Protein AF-0000000079789942 (afdb_homodimer)

Foldseek 3Di:
DVAADDQVQLQVLLVVLCCVDVVPDDDDPVCQVVVQVVSQVSSVVSSVVSVGPQWDKDKGKDKDFPPPDDDDDDDDDPADPVRKDKYKDWDDDNTMIMIMMMIIGHHD/DVAADDQVQLQVLLVVLCCVDVVPDDDDPVCQVVVQVVSQVSSVVSSVVSVGPQWDKDKGKDKDFPPPDDDDDDDDDPADPVRKDKYKDWDDDNTMIMIMMMIIHHHD

Sequence (216 aa):
PKVKFETAQVRNCIKSVLESRLERFPYNPKFCANMSRVLSDEIKKGVKGMNFDRYKIVCSVIIGEQKGQGIHVTSRCAWDEKLDNFASYSFQNEKIFCTATVFGVYNEPKVKFETAQVRNCIKSVLESRLERFPYNPKFCANMSRVLSDEIKKGVKGMNFDRYKIVCSVIIGEQKGQGIHVTSRCAWDEKLDNFASYSFQNEKIFCTATVFGVYNE

InterPro domains:
  IPR005334 Dynein light chain Tctex-1-like [PF03645] (9-103)
  IPR005334 Dynein light chain Tctex-1-like [PTHR21255] (4-108)
  IPR038586 Tctex-1-like superfamily [G3DSA:3.30.1140.40] (8-106)

Radius of gyration: 16.82 Å; Cα contacts (8 Å, |Δi|>4): 430; chains: 2; bounding box: 36×42×36 Å

Organism: Elysia chlorotica (NCBI:txid188477)

Secondary structure (DSSP, 8-state):
--S---HHHHHHHHHHHHHHHHTT----HHHHHHHHHHHHHHHHHHHHTT--TTEEEEEEEEEEE-SS--EEEEEEEES-TTT-EEEEEEEE-SSEEEEEEEEEEE--/--S---HHHHHHHHHHHHHHHHTT----HHHHHHHHHHHHHHHHHHHHTT--TTEEEEEEEEEEE-SS--EEEEEEEES-TTT-EEEEEEEE-SSEEEEEEEEEEE--

Structure (mmCIF, N/CA/C/O backbone):
data_AF-0000000079789942-model_v1
#
loop_
_entity.id
_entity.type
_entity.pdbx_description
1 polymer 'Uncharacterized protein'
#
loop_
_atom_site.group_PDB
_atom_site.id
_atom_site.type_symbol
_atom_site.label_atom_id
_atom_site.label_alt_i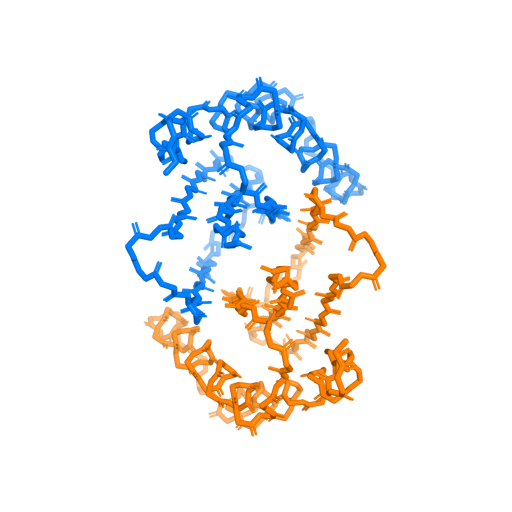d
_atom_site.label_comp_id
_atom_site.label_asym_id
_atom_site.label_entity_id
_atom_site.label_seq_id
_atom_site.pdbx_PDB_ins_code
_atom_site.Cartn_x
_atom_site.Cartn_y
_atom_site.Cartn_z
_atom_site.occupancy
_atom_site.B_iso_or_equiv
_atom_site.auth_seq_id
_atom_site.auth_comp_id
_atom_site.auth_asym_id
_atom_site.auth_atom_id
_atom_site.pdbx_PDB_model_num
ATOM 1 N N . PRO A 1 1 ? 11.352 -21.547 -5.102 1 73.5 1 PRO A N 1
ATOM 2 C CA . PRO A 1 1 ? 11.898 -20.672 -6.141 1 73.5 1 PRO A CA 1
ATOM 3 C C . PRO A 1 1 ? 13.422 -20.609 -6.113 1 73.5 1 PRO A C 1
ATOM 5 O O . PRO A 1 1 ? 14.023 -20.641 -5.039 1 73.5 1 PRO A O 1
ATOM 8 N N . LYS A 1 2 ? 14.148 -20.672 -7.203 1 82.56 2 LYS A N 1
ATOM 9 C CA . LYS A 1 2 ? 15.594 -20.5 -7.277 1 82.56 2 LYS A CA 1
ATOM 10 C C . LYS A 1 2 ? 15.992 -19.078 -6.855 1 82.56 2 LYS A C 1
ATOM 12 O O . LYS A 1 2 ? 16.922 -18.906 -6.07 1 82.56 2 LYS A O 1
ATOM 17 N N . VAL A 1 3 ? 15.359 -18.094 -7.379 1 91.56 3 VAL A N 1
ATOM 18 C CA . VAL A 1 3 ? 15.578 -16.703 -6.992 1 91.56 3 VAL A CA 1
ATOM 19 C C . VAL A 1 3 ? 14.383 -16.188 -6.203 1 91.56 3 VAL A C 1
ATOM 21 O O . VAL A 1 3 ? 13.336 -15.875 -6.781 1 91.56 3 VAL A O 1
ATOM 24 N N . LYS A 1 4 ? 14.562 -16.062 -4.961 1 92.19 4 LYS A N 1
ATOM 25 C CA . LYS A 1 4 ? 13.477 -15.641 -4.07 1 92.19 4 LYS A CA 1
ATOM 26 C C . LYS A 1 4 ? 13.484 -14.133 -3.865 1 92.19 4 LYS A C 1
ATOM 28 O O . LYS A 1 4 ? 14.516 -13.477 -4.051 1 92.19 4 LYS A O 1
ATOM 33 N N . PHE A 1 5 ? 12.352 -13.656 -3.508 1 94.38 5 PHE A N 1
ATOM 34 C CA . PHE A 1 5 ? 12.266 -12.25 -3.125 1 94.38 5 PHE A CA 1
ATOM 35 C C . PHE A 1 5 ? 13.234 -11.938 -1.988 1 94.38 5 PHE A C 1
ATOM 37 O O . PHE A 1 5 ? 13.172 -12.562 -0.926 1 94.38 5 PHE A O 1
ATOM 44 N N . GLU A 1 6 ? 14.125 -11.023 -2.223 1 95.06 6 GLU A N 1
ATOM 45 C CA . GLU A 1 6 ? 15.117 -10.641 -1.224 1 95.06 6 GLU A CA 1
ATOM 46 C C . GLU A 1 6 ? 14.836 -9.25 -0.666 1 95.06 6 GLU A C 1
ATOM 48 O O . GLU A 1 6 ? 15.125 -8.242 -1.316 1 95.06 6 GLU A O 1
ATOM 53 N N . THR A 1 7 ? 14.414 -9.219 0.517 1 95.12 7 THR A N 1
ATOM 54 C CA . THR A 1 7 ? 13.938 -7.988 1.15 1 95.12 7 THR A CA 1
ATOM 55 C C . THR A 1 7 ? 15.023 -6.918 1.137 1 95.12 7 THR A C 1
ATOM 57 O O . THR A 1 7 ? 14.758 -5.766 0.792 1 95.12 7 THR A O 1
ATOM 60 N N . ALA A 1 8 ? 16.234 -7.266 1.489 1 96.69 8 ALA A N 1
ATOM 61 C CA . ALA A 1 8 ? 17.328 -6.297 1.56 1 96.69 8 ALA A CA 1
ATOM 62 C C . ALA A 1 8 ? 17.609 -5.699 0.186 1 96.69 8 ALA A C 1
ATOM 64 O O . ALA A 1 8 ? 17.844 -4.492 0.062 1 96.69 8 ALA A O 1
ATOM 65 N N . GLN A 1 9 ? 17.656 -6.52 -0.813 1 97.5 9 GLN A N 1
ATOM 66 C CA . GLN A 1 9 ? 17.906 -6.059 -2.174 1 97.5 9 GLN A CA 1
ATOM 67 C C . GLN A 1 9 ? 16.812 -5.102 -2.646 1 97.5 9 GLN A C 1
ATOM 69 O O . GLN A 1 9 ? 17.109 -4.055 -3.225 1 97.5 9 GLN A O 1
ATOM 74 N N . VAL A 1 10 ? 15.594 -5.516 -2.414 1 97.75 10 VAL A N 1
ATOM 75 C CA . VAL A 1 10 ? 14.461 -4.691 -2.836 1 97.75 10 VAL A CA 1
ATOM 76 C C . VAL A 1 10 ? 14.453 -3.383 -2.051 1 97.75 10 VAL A C 1
ATOM 78 O O . VAL A 1 10 ? 14.234 -2.311 -2.621 1 97.75 10 VAL A O 1
ATOM 81 N N . ARG A 1 11 ? 14.75 -3.477 -0.792 1 98.19 11 ARG A N 1
ATOM 82 C CA . ARG A 1 11 ? 14.805 -2.271 0.031 1 98.19 11 ARG A CA 1
ATOM 83 C C . ARG A 1 11 ? 15.867 -1.308 -0.48 1 98.19 11 ARG A C 1
ATOM 85 O O . ARG A 1 11 ? 15.648 -0.096 -0.523 1 98.19 11 ARG A O 1
ATOM 92 N N . ASN A 1 12 ? 16.984 -1.829 -0.801 1 98.44 12 ASN A N 1
ATOM 93 C CA . ASN A 1 12 ? 18.062 -0.999 -1.34 1 98.44 12 ASN A CA 1
ATOM 94 C C . ASN A 1 12 ? 17.656 -0.334 -2.65 1 98.44 12 ASN A C 1
ATOM 96 O O . ASN A 1 12 ? 18.031 0.809 -2.918 1 98.44 12 ASN A O 1
ATOM 100 N N . CYS A 1 13 ? 16.953 -1.063 -3.441 1 98.44 13 CYS A N 1
ATOM 101 C CA . CYS A 1 13 ? 16.422 -0.492 -4.676 1 98.44 13 CYS A CA 1
ATOM 102 C C . CYS A 1 13 ? 15.492 0.68 -4.383 1 98.44 13 CYS A C 1
ATOM 104 O O . CYS A 1 13 ? 15.648 1.759 -4.957 1 98.44 13 CYS A O 1
ATOM 106 N N . ILE A 1 14 ? 14.555 0.5 -3.436 1 98.62 14 ILE A N 1
ATOM 107 C CA . ILE A 1 14 ? 13.617 1.55 -3.053 1 98.62 14 ILE A CA 1
ATOM 108 C C . ILE A 1 14 ? 14.383 2.77 -2.549 1 98.62 14 ILE A C 1
ATOM 110 O O . ILE A 1 14 ? 14.156 3.891 -3.01 1 98.62 14 ILE A O 1
ATOM 114 N N . LYS A 1 15 ? 15.32 2.496 -1.668 1 98.31 15 LYS A N 1
ATOM 115 C CA . LYS A 1 15 ? 16.125 3.555 -1.064 1 98.31 15 LYS A CA 1
ATOM 116 C C . LYS A 1 15 ? 16.844 4.371 -2.131 1 98.31 15 LYS A C 1
ATOM 118 O O . LYS A 1 15 ? 16.781 5.605 -2.123 1 98.31 15 LYS A O 1
ATOM 123 N N . SER A 1 16 ? 17.484 3.693 -3.012 1 98.19 16 SER A N 1
ATOM 124 C CA . SER A 1 16 ? 18.25 4.355 -4.062 1 98.19 16 SER A CA 1
ATOM 125 C C . SER A 1 16 ? 17.344 5.23 -4.934 1 98.19 16 SER A C 1
ATOM 127 O O . SER A 1 16 ? 17.688 6.375 -5.234 1 98.19 16 SER A O 1
ATOM 129 N N . VAL A 1 17 ? 16.219 4.711 -5.324 1 97.62 17 VAL A N 1
ATOM 130 C CA . VAL A 1 17 ? 15.297 5.449 -6.188 1 97.62 17 VAL A CA 1
ATOM 131 C C . VAL A 1 17 ? 14.773 6.68 -5.453 1 97.62 17 VAL A C 1
ATOM 133 O O . VAL A 1 17 ? 14.805 7.793 -5.988 1 97.62 17 VAL A O 1
ATOM 136 N N . LEU A 1 18 ? 14.297 6.531 -4.211 1 97.06 18 LEU A N 1
ATOM 137 C CA . LEU A 1 18 ? 13.734 7.645 -3.455 1 97.06 18 LEU A CA 1
ATOM 138 C C . LEU A 1 18 ? 14.781 8.727 -3.211 1 97.06 18 LEU A C 1
ATOM 140 O O . LEU A 1 18 ? 14.531 9.906 -3.438 1 97.06 18 LEU A O 1
ATOM 144 N N . GLU A 1 19 ? 15.906 8.312 -2.758 1 96.75 19 GLU A N 1
ATOM 145 C CA . GLU A 1 19 ? 16.938 9.289 -2.42 1 96.75 19 GLU A CA 1
ATOM 146 C C . GLU A 1 19 ? 17.438 10.016 -3.662 1 96.75 19 GLU A C 1
ATOM 148 O O . GLU A 1 19 ? 17.641 11.234 -3.633 1 96.75 19 GLU A O 1
ATOM 153 N N . SER A 1 20 ? 17.625 9.336 -4.746 1 95.5 20 SER A N 1
ATOM 154 C CA . SER A 1 20 ? 18.109 9.953 -5.973 1 95.5 20 SER A CA 1
ATOM 155 C C . SER A 1 20 ? 17.094 10.953 -6.531 1 95.5 20 SER A C 1
ATOM 157 O O . SER A 1 20 ? 17.469 12.055 -6.945 1 95.5 20 SER A O 1
ATOM 159 N N . ARG A 1 21 ? 15.781 10.633 -6.492 1 93.81 21 ARG A N 1
ATOM 160 C CA . ARG A 1 21 ? 14.75 11.461 -7.113 1 93.81 21 ARG A CA 1
ATOM 161 C C . ARG A 1 21 ? 14.305 12.578 -6.18 1 93.81 21 ARG A C 1
ATOM 163 O O . ARG A 1 21 ? 14.047 13.695 -6.621 1 93.81 21 ARG A O 1
ATOM 170 N N . LEU A 1 22 ? 14.25 12.281 -4.895 1 92.62 22 LEU A N 1
ATOM 171 C CA . LEU A 1 22 ? 13.609 13.219 -3.98 1 92.62 22 LEU A CA 1
ATOM 172 C C . LEU A 1 22 ? 14.625 14.188 -3.387 1 92.62 22 LEU A C 1
ATOM 174 O O . LEU A 1 22 ? 14.266 15.25 -2.885 1 92.62 22 LEU A O 1
ATOM 178 N N . GLU A 1 23 ? 15.836 13.805 -3.297 1 89.31 23 GLU A N 1
ATOM 179 C CA . GLU A 1 23 ? 16.844 14.727 -2.791 1 89.31 23 GLU A CA 1
ATOM 180 C C . GLU A 1 23 ? 16.891 16 -3.623 1 89.31 23 GLU A C 1
ATOM 182 O O . GLU A 1 23 ? 17.188 17.078 -3.1 1 89.31 23 GLU A O 1
ATOM 187 N N . ARG A 1 24 ? 16.625 16.016 -4.887 1 79.5 24 ARG A N 1
ATOM 188 C CA . ARG A 1 24 ? 16.688 17.156 -5.789 1 79.5 24 ARG A CA 1
ATOM 189 C C . ARG A 1 24 ? 15.289 17.656 -6.129 1 79.5 24 ARG A C 1
ATOM 191 O O . ARG A 1 24 ? 15.125 18.516 -7 1 79.5 24 ARG A O 1
ATOM 198 N N . PHE A 1 25 ? 14.359 17.062 -5.457 1 78.88 25 PHE A N 1
ATOM 199 C CA . PHE A 1 25 ? 12.977 17.328 -5.824 1 78.88 25 PHE A CA 1
ATOM 200 C C . PHE A 1 25 ? 12.531 18.688 -5.285 1 78.88 25 PHE A C 1
ATOM 202 O O . PHE A 1 25 ? 12.602 18.938 -4.082 1 78.88 25 PHE A O 1
ATOM 209 N N . PRO A 1 26 ? 12.305 19.641 -6.254 1 77.69 26 PRO A N 1
ATOM 210 C CA . PRO A 1 26 ? 11.734 20.906 -5.793 1 77.69 26 PRO A CA 1
ATOM 211 C C . PRO A 1 26 ? 10.312 20.75 -5.246 1 77.69 26 PRO A C 1
ATOM 213 O O . PRO A 1 26 ? 9.461 20.141 -5.895 1 77.69 26 PRO A O 1
ATOM 216 N N . TYR A 1 27 ? 10.242 21.016 -3.984 1 69.62 27 TYR A N 1
ATOM 217 C CA . TYR A 1 27 ? 8.93 20.812 -3.381 1 69.62 27 TYR A CA 1
ATOM 218 C C . TYR A 1 27 ? 7.859 21.609 -4.121 1 69.62 27 TYR A C 1
ATOM 220 O O . TYR A 1 27 ? 7.977 22.828 -4.281 1 69.62 27 TYR A O 1
ATOM 228 N N . ASN A 1 28 ? 6.855 20.938 -4.738 1 74.62 28 ASN A N 1
ATOM 229 C CA . ASN A 1 28 ? 5.629 21.484 -5.312 1 74.62 28 ASN A CA 1
ATOM 230 C C . ASN A 1 28 ? 4.461 20.516 -5.18 1 74.62 28 ASN A C 1
ATOM 232 O O . ASN A 1 28 ? 4.488 19.422 -5.754 1 74.62 28 ASN A O 1
ATOM 236 N N . PRO A 1 29 ? 3.514 20.938 -4.402 1 71 29 PRO A N 1
ATOM 237 C CA . PRO A 1 29 ? 2.367 20.047 -4.203 1 71 29 PRO A CA 1
ATOM 238 C C . PRO A 1 29 ? 1.802 19.516 -5.516 1 71 29 PRO A C 1
ATOM 240 O O . PRO A 1 29 ? 1.353 18.375 -5.578 1 71 29 PRO A O 1
ATOM 243 N N . LYS A 1 30 ? 1.873 20.359 -6.469 1 75.44 30 LYS A N 1
ATOM 244 C CA . LYS A 1 30 ? 1.326 19.969 -7.766 1 75.44 30 LYS A CA 1
ATOM 245 C C . LYS A 1 30 ? 2.141 18.844 -8.391 1 75.44 30 LYS A C 1
ATOM 247 O O . LYS A 1 30 ? 1.63 18.094 -9.211 1 75.44 30 LYS A O 1
ATOM 252 N N . PHE A 1 31 ? 3.301 18.688 -7.793 1 80.44 31 PHE A N 1
ATOM 253 C CA . PHE A 1 31 ? 4.195 17.75 -8.453 1 80.44 31 PHE A CA 1
ATOM 254 C C . PHE A 1 31 ? 4.273 16.438 -7.676 1 80.44 31 PHE A C 1
ATOM 256 O O . PHE A 1 31 ? 4.781 15.438 -8.188 1 80.44 31 PHE A O 1
ATOM 263 N N . CYS A 1 32 ? 3.637 16.5 -6.547 1 85.69 32 CYS A N 1
ATOM 264 C CA . CYS A 1 32 ? 3.75 15.305 -5.707 1 85.69 32 CYS A CA 1
ATOM 265 C C . CYS A 1 32 ? 3.037 14.117 -6.34 1 85.69 32 CYS A C 1
ATOM 267 O O . CYS A 1 32 ? 3.521 12.984 -6.27 1 85.69 32 CYS A O 1
ATOM 269 N N . ALA A 1 33 ? 1.957 14.398 -6.984 1 85.81 33 ALA A N 1
ATOM 270 C CA . ALA A 1 33 ? 1.227 13.32 -7.656 1 85.81 33 ALA A CA 1
ATOM 271 C C . ALA A 1 33 ? 2.064 12.703 -8.773 1 85.81 33 ALA A C 1
ATOM 273 O O . ALA A 1 33 ? 2.217 11.477 -8.836 1 85.81 33 ALA A O 1
ATOM 274 N N . ASN A 1 34 ? 2.576 13.523 -9.602 1 90.5 34 ASN A N 1
ATOM 275 C CA . ASN A 1 34 ? 3.42 13.055 -10.695 1 90.5 34 ASN A CA 1
ATOM 276 C C . ASN A 1 34 ? 4.656 12.328 -10.18 1 90.5 34 ASN A C 1
ATOM 278 O O . ASN A 1 34 ? 5.043 11.289 -10.719 1 90.5 34 ASN A O 1
ATOM 282 N N . MET A 1 35 ? 5.215 12.852 -9.133 1 92.06 35 MET A N 1
ATOM 283 C CA . MET A 1 35 ? 6.43 12.266 -8.578 1 92.06 35 MET A CA 1
ATOM 284 C C . MET A 1 35 ? 6.145 10.875 -8.008 1 92.06 35 MET A C 1
ATOM 286 O O . MET A 1 35 ? 6.941 9.953 -8.188 1 92.06 35 MET A O 1
ATOM 290 N N . SER A 1 36 ? 5.039 10.727 -7.332 1 93.19 36 SER A N 1
ATOM 291 C CA . SER A 1 36 ? 4.711 9.414 -6.793 1 93.19 36 SER A CA 1
ATOM 292 C C . SER A 1 36 ? 4.574 8.375 -7.906 1 93.19 36 SER A C 1
ATOM 294 O O . SER A 1 36 ? 4.961 7.219 -7.734 1 93.19 36 SER A O 1
ATOM 296 N N . ARG A 1 37 ? 4.113 8.828 -9.016 1 93.56 37 ARG A N 1
ATOM 297 C CA . ARG A 1 37 ? 3.984 7.945 -10.164 1 93.56 37 ARG A CA 1
ATOM 298 C C . ARG A 1 37 ? 5.355 7.555 -10.711 1 93.56 37 ARG A C 1
ATOM 300 O O . ARG A 1 37 ? 5.605 6.383 -11 1 93.56 37 ARG A O 1
ATOM 307 N N . VAL A 1 38 ? 6.141 8.5 -10.883 1 94.88 38 VAL A N 1
ATOM 308 C CA . VAL A 1 38 ? 7.484 8.273 -11.398 1 94.88 38 VAL A CA 1
ATOM 309 C C . VAL A 1 38 ? 8.234 7.312 -10.477 1 94.88 38 VAL A C 1
ATOM 311 O O . VAL A 1 38 ? 8.852 6.352 -10.945 1 94.88 38 VAL A O 1
ATOM 314 N N . LEU A 1 39 ? 8.141 7.547 -9.195 1 96.5 39 LEU A N 1
ATOM 315 C CA . LEU A 1 39 ? 8.828 6.711 -8.219 1 96.5 39 LEU A CA 1
ATOM 316 C C . LEU A 1 39 ? 8.32 5.273 -8.281 1 96.5 39 LEU A C 1
ATOM 318 O O . LEU A 1 39 ? 9.125 4.332 -8.305 1 96.5 39 LEU A O 1
ATOM 322 N N . SER A 1 40 ? 7.039 5.117 -8.344 1 95.69 40 SER A N 1
ATOM 323 C CA . SER A 1 40 ? 6.465 3.779 -8.367 1 95.69 40 SER A CA 1
ATOM 324 C C . SER A 1 40 ? 6.871 3.023 -9.625 1 95.69 40 SER A C 1
ATOM 326 O O . SER A 1 40 ? 7.18 1.831 -9.57 1 95.69 40 SER A O 1
ATOM 328 N N . ASP A 1 41 ? 6.898 3.719 -10.734 1 95.5 41 ASP A N 1
ATOM 329 C CA . ASP A 1 41 ? 7.305 3.113 -11.992 1 95.5 41 ASP A CA 1
ATOM 330 C C . ASP A 1 41 ? 8.766 2.678 -11.953 1 95.5 41 ASP A C 1
ATOM 332 O O . ASP A 1 41 ? 9.109 1.569 -12.367 1 95.5 41 ASP A O 1
ATOM 336 N N . GLU A 1 42 ? 9.602 3.52 -11.477 1 96.94 42 GLU A N 1
ATOM 337 C CA . GLU A 1 42 ? 11.031 3.236 -11.43 1 96.94 42 GLU A CA 1
ATOM 338 C C . GLU A 1 42 ? 11.336 2.088 -10.477 1 96.94 42 GLU A C 1
ATOM 340 O O . GLU A 1 42 ? 12.164 1.229 -10.773 1 96.94 42 GLU A O 1
ATOM 345 N N . ILE A 1 43 ? 10.68 2.107 -9.312 1 97.56 43 ILE A N 1
ATOM 346 C CA . ILE A 1 43 ? 10.875 1.033 -8.344 1 97.56 43 ILE A CA 1
ATOM 347 C C . ILE A 1 43 ? 10.406 -0.291 -8.938 1 97.56 43 ILE A C 1
ATOM 349 O O . ILE A 1 43 ? 11.109 -1.301 -8.852 1 97.56 43 ILE A O 1
ATOM 353 N N . LYS A 1 44 ? 9.242 -0.26 -9.547 1 95.25 44 LYS A N 1
ATOM 354 C CA . LYS A 1 44 ? 8.711 -1.455 -10.195 1 95.25 44 LYS A CA 1
ATOM 355 C C . LYS A 1 44 ? 9.688 -1.994 -11.234 1 95.25 44 LYS A C 1
ATOM 357 O O . LYS A 1 44 ? 9.961 -3.195 -11.273 1 95.25 44 LYS A O 1
ATOM 362 N N . LYS A 1 45 ? 10.156 -1.108 -12.047 1 95.44 45 LYS A N 1
ATOM 363 C CA . LYS A 1 45 ? 11.117 -1.503 -13.07 1 95.44 45 LYS A CA 1
ATOM 364 C C . LYS A 1 45 ? 12.375 -2.109 -12.445 1 95.44 45 LYS A C 1
ATOM 366 O O . LYS A 1 45 ? 12.867 -3.141 -12.906 1 95.44 45 LYS A O 1
ATOM 371 N N . GLY A 1 46 ? 12.93 -1.428 -11.438 1 96.62 46 GLY A N 1
ATOM 372 C CA . GLY A 1 46 ? 14.109 -1.934 -10.75 1 96.62 46 GLY A CA 1
ATOM 373 C C . GLY A 1 46 ? 13.906 -3.32 -10.164 1 96.62 46 GLY A C 1
ATOM 374 O O . GLY A 1 46 ? 14.781 -4.184 -10.289 1 96.62 46 GLY A O 1
ATOM 375 N N . VAL A 1 47 ? 12.773 -3.561 -9.562 1 96.06 47 VAL A N 1
ATOM 376 C CA . VAL A 1 47 ? 12.484 -4.832 -8.906 1 96.06 47 VAL A CA 1
ATOM 377 C C . VAL A 1 47 ? 12.219 -5.906 -9.961 1 96.06 47 VAL A C 1
ATOM 379 O O . VAL A 1 47 ? 12.633 -7.055 -9.797 1 96.06 47 VAL A O 1
ATOM 382 N N . LYS A 1 48 ? 11.508 -5.531 -10.984 1 93 48 LYS A N 1
ATOM 383 C CA . LYS A 1 48 ? 11.273 -6.465 -12.086 1 93 48 LYS A CA 1
ATOM 384 C C . LYS A 1 48 ? 12.594 -6.957 -12.68 1 93 48 LYS A C 1
ATOM 386 O O . LYS A 1 48 ? 12.703 -8.117 -13.078 1 93 48 LYS A O 1
ATOM 391 N N . GLY A 1 49 ? 13.531 -6.141 -12.742 1 94.94 49 GLY A N 1
ATOM 392 C CA . GLY A 1 49 ? 14.836 -6.473 -13.289 1 94.94 49 GLY A CA 1
ATOM 393 C C . GLY A 1 49 ? 15.602 -7.469 -12.445 1 94.94 49 GLY A C 1
ATOM 394 O O . GLY A 1 49 ? 16.594 -8.047 -12.898 1 94.94 49 GLY A O 1
ATOM 395 N N . MET A 1 50 ? 15.148 -7.688 -11.234 1 94.81 50 MET A N 1
ATOM 396 C CA . MET A 1 50 ? 15.82 -8.633 -10.344 1 94.81 50 MET A CA 1
ATOM 397 C C . MET A 1 50 ? 15.445 -10.07 -10.688 1 94.81 50 MET A C 1
ATOM 399 O O . MET A 1 50 ? 16.094 -11.008 -10.219 1 94.81 50 MET A O 1
ATOM 403 N N . ASN A 1 51 ? 14.367 -10.297 -11.445 1 93.31 51 ASN A N 1
ATOM 404 C CA . ASN A 1 51 ? 13.961 -11.562 -12.039 1 93.31 51 ASN A CA 1
ATOM 405 C C . ASN A 1 51 ? 13.672 -12.609 -10.969 1 93.31 51 ASN A C 1
ATOM 407 O O . ASN A 1 51 ? 14.164 -13.734 -11.039 1 93.31 51 ASN A O 1
ATOM 411 N N . PHE A 1 52 ? 12.875 -12.273 -9.961 1 93.31 52 PHE A N 1
ATOM 412 C CA . PHE A 1 52 ? 12.438 -13.234 -8.953 1 93.31 52 PHE A CA 1
ATOM 413 C C . PHE A 1 52 ? 11.562 -14.312 -9.586 1 93.31 52 PHE A C 1
ATOM 415 O O . PHE A 1 52 ? 10.734 -14.016 -10.445 1 93.31 52 PHE A O 1
ATOM 422 N N . ASP A 1 53 ? 11.719 -15.531 -9.148 1 93.12 53 ASP A N 1
ATOM 423 C CA . ASP A 1 53 ? 11.023 -16.672 -9.75 1 93.12 53 ASP A CA 1
ATOM 424 C C . ASP A 1 53 ? 9.562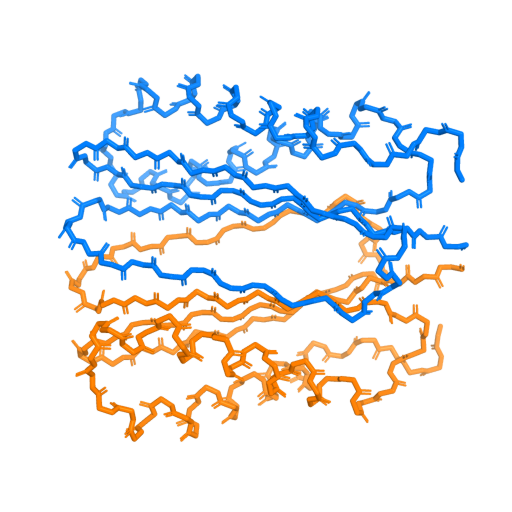 -16.703 -9.32 1 93.12 53 ASP A C 1
ATOM 426 O O . ASP A 1 53 ? 9.266 -16.969 -8.148 1 93.12 53 ASP A O 1
ATOM 430 N N . ARG A 1 54 ? 8.625 -16.453 -10.258 1 90.25 54 ARG A N 1
ATOM 431 C CA . ARG A 1 54 ? 7.195 -16.656 -10.078 1 90.25 54 ARG A CA 1
ATOM 432 C C . ARG A 1 54 ? 6.637 -15.711 -9.023 1 90.25 54 ARG A C 1
ATOM 434 O O . ARG A 1 54 ? 5.898 -16.141 -8.133 1 90.25 54 ARG A O 1
ATOM 441 N N . TYR A 1 55 ? 7.191 -14.586 -8.945 1 91.94 55 TYR A N 1
ATOM 442 C CA . TYR A 1 55 ? 6.641 -13.562 -8.055 1 91.94 55 TYR A CA 1
ATOM 443 C C . TYR A 1 55 ? 5.871 -12.516 -8.844 1 91.94 55 TYR A C 1
ATOM 445 O O . TYR A 1 55 ? 6.309 -12.094 -9.922 1 91.94 55 TYR A O 1
ATOM 453 N N . LYS A 1 56 ? 4.797 -12.172 -8.32 1 91.38 56 LYS A N 1
ATOM 454 C CA . LYS A 1 56 ? 4.105 -10.961 -8.75 1 91.38 56 LYS A CA 1
ATOM 455 C C . LYS A 1 56 ? 4.426 -9.789 -7.816 1 91.38 56 LYS A C 1
ATOM 457 O O . LYS A 1 56 ? 4.477 -9.961 -6.598 1 91.38 56 LYS A O 1
ATOM 462 N N . ILE A 1 57 ? 4.621 -8.664 -8.383 1 93.44 57 ILE A N 1
ATOM 463 C CA . ILE A 1 57 ? 5.121 -7.535 -7.602 1 93.44 57 ILE A CA 1
ATOM 464 C C . ILE A 1 57 ? 4.047 -6.449 -7.52 1 93.44 57 ILE A C 1
ATOM 466 O O . ILE A 1 57 ? 3.426 -6.105 -8.523 1 93.44 57 ILE A O 1
ATOM 470 N N . VAL A 1 58 ? 3.812 -5.977 -6.316 1 93.38 58 VAL A N 1
ATOM 471 C CA . VAL A 1 58 ? 2.984 -4.801 -6.074 1 93.38 58 VAL A CA 1
ATOM 472 C C . VAL A 1 58 ? 3.828 -3.699 -5.438 1 93.38 58 VAL A C 1
ATOM 474 O O . VAL A 1 58 ? 4.48 -3.918 -4.414 1 93.38 58 VAL A O 1
ATOM 477 N N . CYS A 1 59 ? 3.83 -2.521 -6.051 1 95.38 59 CYS A N 1
ATOM 478 C CA . CYS A 1 59 ? 4.551 -1.371 -5.516 1 95.38 59 CYS A CA 1
ATOM 479 C C . CYS A 1 59 ? 3.59 -0.257 -5.121 1 95.38 59 CYS A C 1
ATOM 481 O O . CYS A 1 59 ? 2.744 0.151 -5.922 1 95.38 59 CYS A O 1
ATOM 483 N N . SER A 1 60 ? 3.719 0.226 -3.932 1 94.81 60 SER A N 1
ATOM 484 C CA . SER A 1 60 ? 2.914 1.335 -3.428 1 94.81 60 SER A CA 1
ATOM 485 C C . SER A 1 60 ? 3.795 2.477 -2.932 1 94.81 60 SER A C 1
ATOM 487 O O . SER A 1 60 ? 4.703 2.262 -2.125 1 94.81 60 SER A O 1
ATOM 489 N N . VAL A 1 61 ? 3.492 3.664 -3.428 1 95.75 61 VAL A N 1
ATOM 490 C CA . VAL A 1 61 ? 4.242 4.844 -3.008 1 95.75 61 VAL A CA 1
ATOM 491 C C . VAL A 1 61 ? 3.283 5.891 -2.443 1 95.75 61 VAL A C 1
ATOM 493 O O . VAL A 1 61 ? 2.264 6.203 -3.061 1 95.75 61 VAL A O 1
ATOM 496 N N . ILE A 1 62 ? 3.643 6.43 -1.27 1 92.94 62 ILE A N 1
ATOM 497 C CA . ILE A 1 62 ? 2.914 7.523 -0.632 1 92.94 62 ILE A CA 1
ATOM 498 C C . ILE A 1 62 ? 3.826 8.734 -0.492 1 92.94 62 ILE A C 1
ATOM 500 O O . ILE A 1 62 ? 4.945 8.625 0.016 1 92.94 62 ILE A O 1
ATOM 504 N N . ILE A 1 63 ? 3.352 9.852 -0.973 1 90.56 63 ILE A N 1
ATOM 505 C CA . ILE A 1 63 ? 4.152 11.062 -0.863 1 90.56 63 ILE A CA 1
ATOM 506 C C . ILE A 1 63 ? 3.275 12.219 -0.385 1 90.56 63 ILE A C 1
ATOM 508 O O . ILE A 1 63 ? 2.111 12.328 -0.774 1 90.56 63 ILE A O 1
ATOM 512 N N . GLY A 1 64 ? 3.832 13.055 0.467 1 86.81 64 GLY A N 1
ATOM 513 C CA . GLY A 1 64 ? 3.1 14.211 0.955 1 86.81 64 GLY A CA 1
ATOM 514 C C . GLY A 1 64 ? 3.996 15.273 1.553 1 86.81 64 GLY A C 1
ATOM 515 O O . GLY A 1 64 ? 5.207 15.078 1.671 1 86.81 64 GLY A O 1
ATOM 516 N N . GLU A 1 65 ? 3.344 16.375 1.83 1 82.38 65 GLU A N 1
ATOM 517 C CA . GLU A 1 65 ? 4.051 17.469 2.475 1 82.38 65 GLU A CA 1
ATOM 518 C C . GLU A 1 65 ? 4.379 17.141 3.93 1 82.38 65 GLU A C 1
ATOM 520 O O . GLU A 1 65 ? 3.537 16.609 4.652 1 82.38 65 GLU A O 1
ATOM 525 N N . GLN A 1 66 ? 5.742 17.422 4.309 1 76.12 66 GLN A N 1
ATOM 526 C CA . GLN A 1 66 ? 6.18 17.172 5.68 1 76.12 66 GLN A CA 1
ATOM 527 C C . GLN A 1 66 ? 5.754 18.312 6.605 1 76.12 66 GLN A C 1
ATOM 529 O O . GLN A 1 66 ? 6.391 19.375 6.629 1 76.12 66 GLN A O 1
ATOM 534 N N . LYS A 1 67 ? 4.656 18.266 7.289 1 70.31 67 LYS A N 1
ATOM 535 C CA . LYS A 1 67 ? 4.285 19.312 8.25 1 70.31 67 LYS A CA 1
ATOM 536 C C . LYS A 1 67 ? 4.23 18.734 9.672 1 70.31 67 LYS A C 1
ATOM 538 O O . LYS A 1 67 ? 3.381 19.141 10.469 1 70.31 67 LYS A O 1
ATOM 543 N N . GLY A 1 68 ? 5.133 17.906 10.078 1 59.75 68 GLY A N 1
ATOM 544 C CA . GLY A 1 68 ? 5.195 17.422 11.445 1 59.75 68 GLY A CA 1
ATOM 545 C C . GLY A 1 68 ? 4.105 16.406 11.766 1 59.75 68 GLY A C 1
ATOM 546 O O . GLY A 1 68 ? 3.744 16.234 12.93 1 59.75 68 GLY A O 1
ATOM 547 N N . GLN A 1 69 ? 3.559 15.922 10.727 1 62.69 69 GLN A N 1
ATOM 548 C CA . GLN A 1 69 ? 2.387 15.094 10.992 1 62.69 69 GLN A CA 1
ATOM 549 C C . GLN A 1 69 ? 2.756 13.609 11.031 1 62.69 69 GLN A C 1
ATOM 551 O O . GLN A 1 69 ? 3.643 13.172 10.297 1 62.69 69 GLN A O 1
ATOM 556 N N . GLY A 1 70 ? 2.252 13.008 12.078 1 72.81 70 GLY A N 1
ATOM 557 C CA . GLY A 1 70 ? 2.404 11.578 12.312 1 72.81 70 GLY A CA 1
ATOM 558 C C . GLY A 1 70 ? 1.61 10.727 11.336 1 72.81 70 GLY A C 1
ATOM 559 O O . GLY A 1 70 ? 0.378 10.742 11.352 1 72.81 70 GLY A O 1
ATOM 560 N N . ILE A 1 71 ? 2.066 10.266 10.219 1 81.88 71 ILE A N 1
ATOM 561 C CA . ILE A 1 71 ? 1.452 9.312 9.305 1 81.88 71 ILE A CA 1
ATOM 562 C C . ILE A 1 71 ? 1.856 7.891 9.703 1 81.88 71 ILE A C 1
ATOM 564 O O . ILE A 1 71 ? 3.008 7.645 10.07 1 81.88 71 ILE A O 1
ATOM 568 N N . HIS A 1 72 ? 0.861 7.074 9.672 1 87.56 72 HIS A N 1
ATOM 569 C CA . HIS A 1 72 ? 1.106 5.664 9.953 1 87.56 72 HIS A CA 1
ATOM 570 C C . HIS A 1 72 ? 0.628 4.785 8.797 1 87.56 72 HIS A C 1
ATOM 572 O O . HIS A 1 72 ? -0.49 4.957 8.305 1 87.56 72 HIS A O 1
ATOM 578 N N . VAL A 1 73 ? 1.503 4.016 8.352 1 87.31 73 VAL A N 1
ATOM 579 C CA . VAL A 1 73 ? 1.178 3.072 7.285 1 87.31 73 VAL A CA 1
ATOM 580 C C . VAL A 1 73 ? 1.209 1.646 7.828 1 87.31 73 VAL A C 1
ATOM 582 O O . VAL A 1 73 ? 2.156 1.26 8.516 1 87.31 73 VAL A O 1
ATOM 585 N N . THR A 1 74 ? 0.165 0.9 7.59 1 90.25 74 THR A N 1
ATOM 586 C CA . THR A 1 74 ? 0.088 -0.501 7.992 1 90.25 74 THR A CA 1
ATOM 587 C C . THR A 1 74 ? -0.354 -1.373 6.82 1 90.25 74 THR A C 1
ATOM 589 O O . THR A 1 74 ? -1.226 -0.98 6.039 1 90.25 74 THR A O 1
ATOM 592 N N . SER A 1 75 ? 0.286 -2.504 6.73 1 89.12 75 SER A N 1
ATOM 593 C CA . SER A 1 75 ? -0.119 -3.449 5.699 1 89.12 75 SER A CA 1
ATOM 594 C C . SER A 1 75 ? -0.328 -4.844 6.277 1 89.12 75 SER A C 1
ATOM 596 O O . SER A 1 75 ? 0.31 -5.215 7.266 1 89.12 75 SER A O 1
ATOM 598 N N . ARG A 1 76 ? -1.3 -5.508 5.754 1 82.88 76 ARG A N 1
ATOM 599 C CA . ARG A 1 76 ? -1.556 -6.902 6.094 1 82.88 76 ARG A CA 1
ATOM 600 C C . ARG A 1 76 ? -1.662 -7.762 4.84 1 82.88 76 ARG A C 1
ATOM 602 O O . ARG A 1 76 ? -2.16 -7.309 3.809 1 82.88 76 ARG A O 1
ATOM 609 N N . CYS A 1 77 ? -1.089 -8.938 4.883 1 75.88 77 CYS A N 1
ATOM 610 C CA . CYS A 1 77 ? -1.139 -9.844 3.738 1 75.88 77 CYS A CA 1
ATOM 611 C C . CYS A 1 77 ? -1.768 -11.18 4.129 1 75.88 77 CYS A C 1
ATOM 613 O O . CYS A 1 77 ? -1.606 -11.633 5.258 1 75.88 77 CYS A O 1
ATOM 615 N N . ALA A 1 78 ? -2.756 -11.531 3.375 1 63.47 78 ALA A N 1
ATOM 616 C CA . ALA A 1 78 ? -3.285 -12.883 3.553 1 63.47 78 ALA A CA 1
ATOM 617 C C . ALA A 1 78 ? -2.516 -13.891 2.703 1 63.47 78 ALA A C 1
ATOM 619 O O . ALA A 1 78 ? -2.963 -14.266 1.617 1 63.47 78 ALA A O 1
ATOM 620 N N . TRP A 1 79 ? -1.145 -13.977 2.924 1 63.47 79 TRP A N 1
ATOM 621 C CA . TRP A 1 79 ? -0.322 -14.836 2.08 1 63.47 79 TRP A CA 1
ATOM 622 C C . TRP A 1 79 ? 0.379 -15.906 2.912 1 63.47 79 TRP A C 1
ATOM 624 O O . TRP A 1 79 ? 0.222 -15.945 4.137 1 63.47 79 TRP A O 1
ATOM 634 N N . ASP A 1 80 ? 0.945 -16.75 2.145 1 70.94 80 ASP A N 1
ATOM 635 C CA . ASP A 1 80 ? 1.881 -17.703 2.729 1 70.94 80 ASP A CA 1
ATOM 636 C C . ASP A 1 80 ? 3.119 -17 3.273 1 70.94 80 ASP A C 1
ATOM 638 O O . ASP A 1 80 ? 3.943 -16.5 2.506 1 70.94 80 ASP A O 1
ATOM 642 N N . GLU A 1 81 ? 3.1 -16.859 4.543 1 66.69 81 GLU A N 1
ATOM 643 C CA . GLU A 1 81 ? 4.156 -16.141 5.25 1 66.69 81 GLU A CA 1
ATOM 644 C C . GLU A 1 81 ? 5.535 -16.688 4.871 1 66.69 81 GLU A C 1
ATOM 646 O O . GLU A 1 81 ? 6.547 -16.016 5.082 1 66.69 81 GLU A O 1
ATOM 651 N N . LYS A 1 82 ? 5.543 -17.828 4.223 1 76 82 LYS A N 1
ATOM 652 C CA . LYS A 1 82 ? 6.836 -18.438 3.916 1 76 82 LYS A CA 1
ATOM 653 C C . LYS A 1 82 ? 7.41 -17.875 2.619 1 76 82 LYS A C 1
ATOM 655 O O . LYS A 1 82 ? 8.625 -17.719 2.484 1 76 82 LYS A O 1
ATOM 660 N N . LEU A 1 83 ? 6.598 -17.547 1.635 1 83.94 83 LEU A N 1
ATOM 661 C CA . LEU A 1 83 ? 7.094 -17.188 0.31 1 83.94 83 LEU A CA 1
ATOM 662 C C . LEU A 1 83 ? 6.816 -15.727 0.005 1 83.94 83 LEU A C 1
ATOM 664 O O . LEU A 1 83 ? 7.605 -15.07 -0.678 1 83.94 83 LE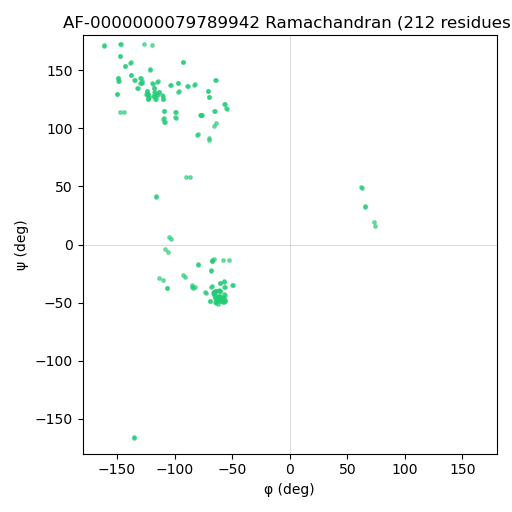U A O 1
ATOM 668 N N . ASP A 1 84 ? 5.801 -15.227 0.566 1 88.44 84 ASP A N 1
ATOM 669 C CA . ASP A 1 84 ? 5.473 -13.82 0.329 1 88.44 84 ASP A CA 1
ATOM 670 C C . ASP A 1 84 ? 6.281 -12.906 1.245 1 88.44 84 ASP A C 1
ATOM 672 O O . ASP A 1 84 ? 6.531 -13.242 2.406 1 88.44 84 ASP A O 1
ATOM 676 N N . ASN A 1 85 ? 6.758 -11.875 0.735 1 91.44 85 ASN A N 1
ATOM 677 C CA . ASN A 1 85 ? 7.523 -10.922 1.527 1 91.44 85 ASN A CA 1
ATOM 678 C C . ASN A 1 85 ? 7.316 -9.492 1.033 1 91.44 85 ASN A C 1
ATOM 680 O O . ASN A 1 85 ? 6.59 -9.258 0.065 1 91.44 85 ASN A O 1
ATOM 684 N N . PHE A 1 86 ? 7.863 -8.594 1.829 1 93.75 86 PHE A N 1
ATOM 685 C CA . PHE A 1 86 ? 7.77 -7.199 1.414 1 93.75 86 PHE A CA 1
ATOM 686 C C . PHE A 1 86 ? 9 -6.418 1.87 1 93.75 86 PHE A C 1
ATOM 688 O O . PHE A 1 86 ? 9.758 -6.883 2.723 1 93.75 86 PHE A O 1
ATOM 695 N N . ALA A 1 87 ? 9.211 -5.297 1.28 1 95.81 87 ALA A N 1
ATOM 696 C CA . ALA A 1 87 ? 10.242 -4.328 1.655 1 95.81 87 ALA A CA 1
ATOM 697 C C . ALA A 1 87 ? 9.703 -2.902 1.601 1 95.81 87 ALA A C 1
ATOM 699 O O . ALA A 1 87 ? 8.859 -2.584 0.758 1 95.81 87 ALA A O 1
ATOM 700 N N . SER A 1 88 ? 10.195 -2.096 2.498 1 96.56 88 SER A N 1
ATOM 701 C CA . SER A 1 88 ? 9.758 -0.706 2.545 1 96.56 88 SER A CA 1
ATOM 702 C C . SER A 1 88 ? 10.906 0.227 2.906 1 96.56 88 SER A C 1
ATOM 704 O O . SER A 1 88 ? 11.898 -0.201 3.506 1 96.56 88 SER A O 1
ATOM 706 N N . TYR A 1 89 ? 10.773 1.392 2.469 1 97.19 89 TYR A N 1
ATOM 707 C CA . TYR A 1 89 ? 11.703 2.457 2.836 1 97.19 89 TYR A CA 1
ATOM 708 C C . TYR A 1 89 ? 11 3.807 2.869 1 97.19 89 TYR A C 1
ATOM 710 O O . TYR A 1 89 ? 10.102 4.07 2.059 1 97.19 89 TYR A O 1
ATOM 718 N N . SER A 1 90 ? 11.375 4.602 3.861 1 94.38 90 SER A N 1
ATOM 719 C CA . SER A 1 90 ? 10.812 5.938 4.004 1 94.38 90 SER A CA 1
ATOM 720 C C . SER A 1 90 ? 11.891 7.008 3.871 1 94.38 90 SER A C 1
ATOM 722 O O . SER A 1 90 ? 12.984 6.859 4.41 1 94.38 90 SER A O 1
ATOM 724 N N . PHE A 1 91 ? 11.492 7.965 3.107 1 94 91 PHE A N 1
ATOM 725 C CA . PHE A 1 91 ? 12.312 9.156 2.943 1 94 91 PHE A CA 1
ATOM 726 C C . PHE A 1 91 ? 11.602 10.383 3.514 1 94 91 PHE A C 1
ATOM 728 O O . PHE A 1 91 ? 10.375 10.492 3.42 1 94 91 PHE A O 1
ATOM 735 N N . GLN A 1 92 ? 12.406 11.219 4.172 1 90.31 92 GLN A N 1
ATOM 736 C CA . GLN A 1 92 ? 11.805 12.469 4.621 1 90.31 92 GLN A CA 1
ATOM 737 C C . GLN A 1 92 ? 12.828 13.602 4.645 1 90.31 92 GLN A C 1
ATOM 739 O O . GLN A 1 92 ? 14.016 13.359 4.895 1 90.31 92 GLN A O 1
ATOM 744 N N . ASN A 1 93 ? 12.383 14.766 4.301 1 88.69 93 ASN A N 1
ATOM 745 C CA . ASN A 1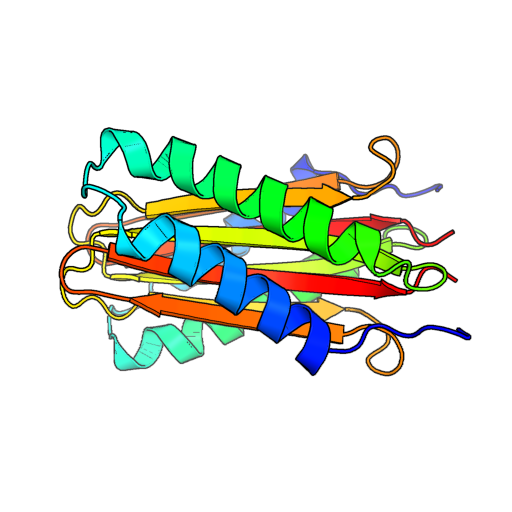 93 ? 13.133 16 4.516 1 88.69 93 ASN A CA 1
ATOM 746 C C . ASN A 1 93 ? 12.242 17.109 5.078 1 88.69 93 ASN A C 1
ATOM 748 O O . ASN A 1 93 ? 11.18 16.828 5.641 1 88.69 93 ASN A O 1
ATOM 752 N N . GLU A 1 94 ? 12.625 18.328 5.082 1 83.75 94 GLU A N 1
ATOM 753 C CA . GLU A 1 94 ? 11.875 19.406 5.715 1 83.75 94 GLU A CA 1
ATOM 754 C C . GLU A 1 94 ? 10.578 19.688 4.977 1 83.75 94 GLU A C 1
ATOM 756 O O . GLU A 1 94 ? 9.641 20.25 5.547 1 83.75 94 GLU A O 1
ATOM 761 N N . LYS A 1 95 ? 10.516 19.344 3.816 1 83.56 95 LYS A N 1
ATOM 762 C CA . LYS A 1 95 ? 9.391 19.734 2.975 1 83.56 95 LYS A CA 1
ATOM 763 C C . LYS A 1 95 ? 8.453 18.562 2.709 1 83.56 95 LYS A C 1
ATOM 765 O O . LYS A 1 95 ? 7.234 18.734 2.668 1 83.56 95 LYS A O 1
ATOM 770 N N . ILE A 1 96 ? 9.047 17.281 2.514 1 87.44 96 ILE A N 1
ATOM 771 C CA . ILE A 1 96 ? 8.172 16.188 2.074 1 87.44 96 ILE A CA 1
ATOM 772 C C . ILE A 1 96 ? 8.523 14.914 2.836 1 87.44 96 ILE A C 1
ATOM 774 O O . ILE A 1 96 ? 9.625 14.789 3.377 1 87.44 96 ILE A O 1
ATOM 778 N N . PHE A 1 97 ? 7.512 14.055 2.865 1 89.44 97 PHE A N 1
ATOM 779 C CA . PHE A 1 97 ? 7.727 12.656 3.24 1 89.44 97 PHE A CA 1
ATOM 780 C C . PHE A 1 97 ? 7.281 11.727 2.121 1 89.44 97 PHE A C 1
ATOM 782 O O . PHE A 1 97 ? 6.395 12.062 1.336 1 89.44 97 PHE A O 1
ATOM 789 N N . CYS A 1 98 ? 7.957 10.602 2.086 1 92.62 98 CYS A N 1
ATOM 790 C CA . CYS A 1 98 ? 7.605 9.586 1.099 1 92.62 98 CYS A CA 1
ATOM 791 C C . CYS A 1 98 ? 7.914 8.188 1.621 1 92.62 98 CYS A C 1
ATOM 793 O O . CYS A 1 98 ? 9.008 7.938 2.139 1 92.62 98 CYS A O 1
ATOM 795 N N . THR A 1 99 ? 6.977 7.344 1.537 1 94.19 99 THR A N 1
ATOM 796 C CA . THR A 1 99 ? 7.172 5.938 1.866 1 94.19 99 THR A CA 1
ATOM 797 C C . THR A 1 99 ? 6.797 5.051 0.683 1 94.19 99 THR A C 1
ATOM 799 O O . THR A 1 99 ? 5.75 5.238 0.062 1 94.19 99 THR A O 1
ATOM 802 N N . ALA A 1 100 ? 7.66 4.191 0.362 1 96.88 100 ALA A N 1
ATOM 803 C CA . ALA A 1 100 ? 7.395 3.205 -0.682 1 96.88 100 ALA A CA 1
ATOM 804 C C . ALA A 1 100 ? 7.473 1.786 -0.126 1 96.88 100 ALA A C 1
ATOM 806 O O . ALA A 1 100 ? 8.336 1.481 0.701 1 96.88 100 ALA A O 1
ATOM 807 N N . THR A 1 101 ? 6.574 0.986 -0.545 1 96.19 101 THR A N 1
ATOM 808 C CA . THR A 1 101 ? 6.523 -0.414 -0.14 1 96.19 101 THR A CA 1
ATOM 809 C C . THR A 1 101 ? 6.336 -1.322 -1.353 1 96.19 101 THR A C 1
ATOM 811 O O . THR A 1 101 ? 5.52 -1.038 -2.229 1 96.19 101 THR A O 1
ATOM 814 N N . VAL A 1 102 ? 7.105 -2.371 -1.398 1 96.44 102 VAL A N 1
ATOM 815 C CA . VAL A 1 102 ? 6.984 -3.375 -2.449 1 96.44 102 VAL A CA 1
ATOM 816 C C . VAL A 1 102 ? 6.598 -4.719 -1.839 1 96.44 102 VAL A C 1
ATOM 818 O O . VAL A 1 102 ? 7.227 -5.18 -0.883 1 96.44 102 VAL A O 1
ATOM 821 N N . PHE A 1 103 ? 5.617 -5.297 -2.438 1 94 103 PHE A N 1
ATOM 822 C CA . PHE A 1 103 ? 5.203 -6.637 -2.035 1 94 103 PHE A CA 1
ATOM 823 C C . PHE A 1 103 ? 5.551 -7.656 -3.109 1 94 103 PHE A C 1
ATOM 825 O O . PHE A 1 103 ? 5.254 -7.453 -4.289 1 94 103 PHE A O 1
ATOM 832 N N . GLY A 1 104 ? 6.254 -8.648 -2.76 1 93.38 104 GLY A N 1
ATOM 833 C CA . GLY A 1 104 ? 6.449 -9.82 -3.598 1 93.38 104 GLY A CA 1
ATOM 834 C C . GLY A 1 104 ? 5.539 -10.977 -3.232 1 93.38 104 GLY A C 1
ATOM 835 O O . GLY A 1 104 ? 5.691 -11.586 -2.17 1 93.38 104 GLY A O 1
ATOM 836 N N . VAL A 1 105 ? 4.629 -11.328 -4.137 1 91.62 105 VAL A N 1
ATOM 837 C CA . VAL A 1 105 ? 3.646 -12.375 -3.904 1 91.62 105 VAL A CA 1
ATOM 838 C C . VAL A 1 105 ? 3.975 -13.594 -4.766 1 91.62 105 VAL A C 1
ATOM 840 O O . VAL A 1 105 ? 3.893 -13.531 -5.996 1 91.62 105 VAL A O 1
ATOM 843 N N . TYR A 1 106 ? 4.316 -14.68 -4.039 1 90.62 106 TYR A N 1
ATOM 844 C CA . TYR A 1 106 ? 4.715 -15.883 -4.766 1 90.62 106 TYR A CA 1
ATOM 845 C C . TYR A 1 106 ? 3.52 -16.516 -5.473 1 90.62 106 TYR A C 1
ATOM 847 O O . TYR A 1 106 ? 2.471 -16.734 -4.863 1 90.62 106 TYR A O 1
ATOM 855 N N . ASN A 1 107 ? 3.699 -16.734 -6.777 1 85.56 107 ASN A N 1
ATOM 856 C CA . ASN A 1 107 ? 2.67 -17.344 -7.609 1 85.56 107 ASN A CA 1
ATOM 857 C C . ASN A 1 107 ? 2.951 -18.828 -7.84 1 85.56 107 ASN A C 1
ATOM 859 O O . ASN A 1 107 ? 3.979 -19.188 -8.422 1 85.56 107 ASN A O 1
ATOM 863 N N . GLU A 1 108 ? 2.146 -19.609 -7.246 1 77.94 108 GLU A N 1
ATOM 864 C CA . GLU A 1 108 ? 2.363 -21.062 -7.324 1 77.94 108 GLU A CA 1
ATOM 865 C C . GLU A 1 108 ? 2.074 -21.578 -8.727 1 77.94 108 GLU A C 1
ATOM 867 O O . GLU A 1 108 ? 1.17 -21.094 -9.406 1 77.94 108 GLU A O 1
ATOM 872 N N . PRO B 1 1 ? -11.078 -18.141 -12.789 1 73.56 1 PRO B N 1
ATOM 873 C CA . PRO B 1 1 ? -11.625 -18.297 -11.438 1 73.56 1 PRO B CA 1
ATOM 874 C C . PRO B 1 1 ? -13.148 -18.219 -11.406 1 73.56 1 PRO B C 1
ATOM 876 O O . PRO B 1 1 ? -13.75 -17.453 -12.172 1 73.56 1 PRO B O 1
ATOM 879 N N . LYS B 1 2 ? -13.875 -19.078 -10.719 1 82.75 2 LYS B N 1
ATOM 880 C CA . LYS B 1 2 ? -15.32 -19 -10.539 1 82.75 2 LYS B CA 1
ATOM 881 C C . LYS B 1 2 ? -15.711 -17.734 -9.789 1 82.75 2 LYS B C 1
ATOM 883 O O . LYS B 1 2 ? -16.641 -17.031 -10.195 1 82.75 2 LYS B O 1
ATOM 888 N N . VAL B 1 3 ? -15.086 -17.422 -8.711 1 91.38 3 VAL B N 1
ATOM 889 C CA . VAL B 1 3 ? -15.297 -16.188 -7.949 1 91.38 3 VAL B CA 1
ATOM 890 C C . VAL B 1 3 ? -14.094 -15.266 -8.102 1 91.38 3 VAL B C 1
ATOM 892 O O . VAL B 1 3 ? -13.047 -15.5 -7.48 1 91.38 3 VAL B O 1
ATOM 895 N N . LYS B 1 4 ? -14.266 -14.289 -8.844 1 91.88 4 LYS B N 1
ATOM 896 C CA . LYS B 1 4 ? -13.18 -13.359 -9.141 1 91.88 4 LYS B CA 1
ATOM 897 C C . LYS B 1 4 ? -13.18 -12.188 -8.164 1 91.88 4 LYS B C 1
ATOM 899 O O . LYS B 1 4 ? -14.203 -11.883 -7.551 1 91.88 4 LYS B O 1
ATOM 904 N N . PHE B 1 5 ? -12.039 -11.602 -8.047 1 94.31 5 PHE B N 1
ATOM 905 C CA . PHE B 1 5 ? -11.945 -10.375 -7.273 1 94.31 5 PHE B CA 1
ATOM 906 C C . PHE B 1 5 ? -12.898 -9.32 -7.812 1 94.31 5 PHE B C 1
ATOM 908 O O . PHE B 1 5 ? -12.828 -8.953 -8.984 1 94.31 5 PHE B O 1
ATOM 915 N N . GLU B 1 6 ? -13.789 -8.859 -6.984 1 95 6 GLU B N 1
ATOM 916 C CA . GLU B 1 6 ? -14.773 -7.863 -7.387 1 95 6 GLU B CA 1
ATOM 917 C C . GLU B 1 6 ? -14.492 -6.516 -6.734 1 95 6 GLU B C 1
ATOM 919 O O . GLU B 1 6 ? -14.789 -6.312 -5.555 1 95 6 GLU B O 1
ATOM 924 N N . THR B 1 7 ? -14.055 -5.625 -7.504 1 95.19 7 THR B N 1
ATOM 925 C CA . THR B 1 7 ? -13.578 -4.332 -7.027 1 95.19 7 THR B CA 1
ATOM 926 C C . THR B 1 7 ? -14.664 -3.613 -6.227 1 95.19 7 THR B C 1
ATOM 928 O O . THR B 1 7 ? -14.398 -3.09 -5.145 1 95.19 7 THR B O 1
ATOM 931 N N . ALA B 1 8 ? -15.875 -3.582 -6.727 1 96.69 8 ALA B N 1
ATOM 932 C CA . ALA B 1 8 ? -16.969 -2.873 -6.062 1 96.69 8 ALA B CA 1
ATOM 933 C C . ALA B 1 8 ? -17.266 -3.482 -4.695 1 96.69 8 ALA B C 1
ATOM 935 O O . ALA B 1 8 ? -17.484 -2.76 -3.721 1 96.69 8 ALA B O 1
ATOM 936 N N . GLN B 1 9 ? -17.312 -4.762 -4.641 1 97.44 9 GLN B N 1
ATOM 937 C CA . GLN B 1 9 ? -17.578 -5.457 -3.383 1 97.44 9 GLN B CA 1
ATOM 938 C C . GLN B 1 9 ? -16.484 -5.168 -2.355 1 97.44 9 GLN B C 1
ATOM 940 O O . GLN B 1 9 ? -16.781 -4.883 -1.192 1 97.44 9 GLN B O 1
ATOM 945 N N . VAL B 1 10 ? -15.258 -5.289 -2.799 1 97.75 10 VAL B N 1
ATOM 946 C CA . VAL B 1 10 ? -14.133 -5.051 -1.903 1 97.75 10 VAL B CA 1
ATOM 947 C C . VAL B 1 10 ? -14.117 -3.59 -1.466 1 97.75 10 VAL B C 1
ATOM 949 O O . VAL B 1 10 ? -13.898 -3.289 -0.29 1 97.75 10 VAL B O 1
ATOM 952 N N . ARG B 1 11 ? -14.398 -2.717 -2.396 1 98.19 11 ARG B N 1
ATOM 953 C CA . ARG B 1 11 ? -14.445 -1.297 -2.062 1 98.19 11 ARG B CA 1
ATOM 954 C C . ARG B 1 11 ? -15.516 -1.019 -1.008 1 98.19 11 ARG B C 1
ATOM 95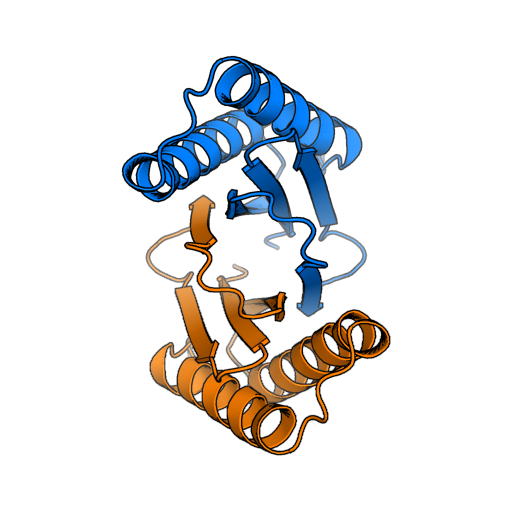6 O O . ARG B 1 11 ? -15.289 -0.234 -0.083 1 98.19 11 ARG B O 1
ATOM 963 N N . ASN B 1 12 ? -16.641 -1.595 -1.177 1 98.44 12 ASN B N 1
ATOM 964 C CA . ASN B 1 12 ? -17.719 -1.428 -0.203 1 98.44 12 ASN B CA 1
ATOM 965 C C . ASN B 1 12 ? -17.312 -1.947 1.173 1 98.44 12 ASN B C 1
ATOM 967 O O . ASN B 1 12 ? -17.688 -1.372 2.195 1 98.44 12 ASN B O 1
ATOM 971 N N . CYS B 1 13 ? -16.625 -3.033 1.173 1 98.44 13 CYS B N 1
ATOM 972 C CA . CYS B 1 13 ? -16.109 -3.562 2.43 1 98.44 13 CYS B CA 1
ATOM 973 C C . CYS B 1 13 ? -15.172 -2.562 3.098 1 98.44 13 CYS B C 1
ATOM 975 O O . CYS B 1 13 ? -15.32 -2.26 4.281 1 98.44 13 CYS B O 1
ATOM 977 N N . ILE B 1 14 ? -14.219 -1.983 2.328 1 98.62 14 ILE B N 1
ATOM 978 C CA . ILE B 1 14 ? -13.281 -1 2.848 1 98.62 14 ILE B CA 1
ATOM 979 C C . ILE B 1 14 ? -14.039 0.201 3.404 1 98.62 14 ILE B C 1
ATOM 981 O O . ILE B 1 14 ? -13.812 0.616 4.543 1 98.62 14 ILE B O 1
ATOM 985 N N . LYS B 1 15 ? -14.969 0.666 2.607 1 98.25 15 LYS B N 1
ATOM 986 C CA . LYS B 1 15 ? -15.766 1.83 2.979 1 98.25 15 LYS B CA 1
ATOM 987 C C . LYS B 1 15 ? -16.5 1.6 4.301 1 98.25 15 LYS B C 1
ATOM 989 O O . LYS B 1 15 ? -16.438 2.436 5.203 1 98.25 15 LYS B O 1
ATOM 994 N N . SER B 1 16 ? -17.141 0.505 4.383 1 98.12 16 SER B N 1
ATOM 995 C CA . SER B 1 16 ? -17.906 0.181 5.578 1 98.12 16 SER B CA 1
ATOM 996 C C . SER B 1 16 ? -17.016 0.125 6.816 1 98.12 16 SER B C 1
ATOM 998 O O . SER B 1 16 ? -17.359 0.68 7.863 1 98.12 16 SER B O 1
ATOM 1000 N N . VAL B 1 17 ? -15.883 -0.519 6.703 1 97.56 17 VAL B N 1
ATOM 1001 C CA . VAL B 1 17 ? -14.969 -0.666 7.832 1 97.56 17 VAL B CA 1
ATOM 1002 C C . VAL B 1 17 ? -14.438 0.703 8.25 1 97.56 17 VAL B C 1
ATOM 1004 O O . VAL B 1 17 ? -14.469 1.056 9.43 1 97.56 17 VAL B O 1
ATOM 1007 N N . LEU B 1 18 ? -13.953 1.504 7.305 1 97 18 LEU B N 1
ATOM 1008 C CA . LEU B 1 18 ? -13.383 2.809 7.621 1 97 18 LEU B CA 1
ATOM 1009 C C . LEU B 1 18 ? -14.43 3.723 8.25 1 97 18 LEU B C 1
ATOM 1011 O O . LEU B 1 18 ? -14.18 4.348 9.281 1 97 18 LEU B O 1
ATOM 1015 N N . GLU B 1 19 ? -15.555 3.789 7.629 1 96.69 19 GLU B N 1
ATOM 1016 C CA . GLU B 1 19 ? -16.578 4.707 8.117 1 96.69 19 GLU B CA 1
ATOM 1017 C C . GLU B 1 19 ? -17.094 4.285 9.492 1 96.69 19 GLU B C 1
ATOM 1019 O O . GLU B 1 19 ? -17.297 5.129 10.367 1 96.69 19 GLU B O 1
ATOM 1024 N N . SER B 1 20 ? -17.281 3.041 9.703 1 95.38 20 SER B N 1
ATOM 1025 C CA . SER B 1 20 ? -17.781 2.555 10.984 1 95.38 20 SER B CA 1
ATOM 1026 C C . SER B 1 20 ? -16.766 2.811 12.109 1 95.38 20 SER B C 1
ATOM 1028 O O . SER B 1 20 ? -17.141 3.25 13.195 1 95.38 20 SER B O 1
ATOM 1030 N N . ARG B 1 21 ? -15.453 2.605 11.859 1 93.56 21 ARG B N 1
ATOM 1031 C CA . ARG B 1 21 ? -14.422 2.697 12.891 1 93.56 21 ARG B CA 1
ATOM 1032 C C . ARG B 1 21 ? -13.977 4.141 13.094 1 93.56 21 ARG B C 1
ATOM 1034 O O . ARG B 1 21 ? -13.727 4.57 14.219 1 93.56 21 ARG B O 1
ATOM 1041 N N . LEU B 1 22 ? -13.891 4.895 12.023 1 92.38 22 LEU B N 1
ATOM 1042 C CA . LEU B 1 22 ? -13.25 6.199 12.102 1 92.38 22 LEU B CA 1
ATOM 1043 C C . LEU B 1 22 ? -14.266 7.289 12.422 1 92.38 22 LEU B C 1
ATOM 1045 O O . LEU B 1 22 ? -13.898 8.367 12.891 1 92.38 22 LEU B O 1
ATOM 1049 N N . GLU B 1 23 ? -15.477 7.105 12.055 1 88.88 23 GLU B N 1
ATOM 1050 C CA . GLU B 1 23 ? -16.484 8.094 12.406 1 88.88 23 GLU B CA 1
ATOM 1051 C C . GLU B 1 23 ? -16.547 8.32 13.914 1 88.88 23 GLU B C 1
ATOM 1053 O O . GLU B 1 23 ? -16.844 9.422 14.367 1 88.88 23 GLU B O 1
ATOM 1058 N N . ARG B 1 24 ? -16.312 7.387 14.758 1 79.31 24 ARG B N 1
ATOM 1059 C CA . ARG B 1 24 ? -16.375 7.469 16.219 1 79.31 24 ARG B CA 1
ATOM 1060 C C . ARG B 1 24 ? -14.992 7.562 16.828 1 79.31 24 ARG B C 1
ATOM 1062 O O . ARG B 1 24 ? -14.836 7.504 18.047 1 79.31 24 ARG B O 1
ATOM 1069 N N . PHE B 1 25 ? -14.055 7.656 15.953 1 78.06 25 PHE B N 1
ATOM 1070 C CA . PHE B 1 25 ? -12.672 7.57 16.422 1 78.06 25 PHE B CA 1
ATOM 1071 C C . PHE B 1 25 ? -12.234 8.883 17.047 1 78.06 25 PHE B C 1
ATOM 1073 O O . PHE B 1 25 ? -12.289 9.938 16.406 1 78.06 25 PHE B O 1
ATOM 1080 N N . PRO B 1 26 ? -12.031 8.828 18.406 1 77.44 26 PRO B N 1
ATOM 1081 C CA . PRO B 1 26 ? -11.453 10.016 19.031 1 77.44 26 PRO B CA 1
ATOM 1082 C C . PRO B 1 26 ? -10.023 10.297 18.562 1 77.44 26 PRO B C 1
ATOM 1084 O O . PRO B 1 26 ? -9.188 9.391 18.547 1 77.44 26 PRO B O 1
ATOM 1087 N N . TYR B 1 27 ? -9.922 11.414 17.891 1 67.5 27 TYR B N 1
ATOM 1088 C CA . TYR B 1 27 ? -8.602 11.695 17.344 1 67.5 27 TYR B CA 1
ATOM 1089 C C . TYR B 1 27 ? -7.531 11.656 18.438 1 67.5 27 TYR B C 1
ATOM 1091 O O . TYR B 1 27 ? -7.645 12.359 19.438 1 67.5 27 TYR B O 1
ATOM 1099 N N . ASN B 1 28 ? -6.57 10.742 18.391 1 73.31 28 ASN B N 1
ATOM 1100 C CA . ASN B 1 28 ? -5.352 10.672 19.188 1 73.31 28 ASN B CA 1
ATOM 1101 C C . ASN B 1 28 ? -4.18 10.125 18.375 1 73.31 28 ASN B C 1
ATOM 1103 O O . ASN B 1 28 ? -4.203 8.969 17.953 1 73.31 28 ASN B O 1
ATOM 1107 N N . PRO B 1 29 ? -3.227 10.992 18.172 1 69.88 29 PRO B N 1
ATOM 1108 C CA . PRO B 1 29 ? -2.074 10.547 17.375 1 69.88 29 PRO B CA 1
ATOM 1109 C C . PRO B 1 29 ? -1.5 9.219 17.875 1 69.88 29 PRO B C 1
ATOM 1111 O O . PRO B 1 29 ? -1.041 8.406 17.062 1 69.88 29 PRO B O 1
ATOM 1114 N N . LYS B 1 30 ? -1.567 9.102 19.156 1 74.5 30 LYS B N 1
ATOM 1115 C CA . LYS B 1 30 ? -1.014 7.883 19.734 1 74.5 30 LYS B CA 1
ATOM 1116 C C . LYS B 1 30 ? -1.817 6.656 19.312 1 74.5 30 LYS B C 1
ATOM 1118 O O . LYS B 1 30 ? -1.3 5.535 19.328 1 74.5 30 LYS B O 1
ATOM 1123 N N . PHE B 1 31 ? -2.973 7.012 18.75 1 79.56 31 PHE B N 1
ATOM 1124 C CA . PHE B 1 31 ? -3.852 5.879 18.5 1 79.56 31 PHE B CA 1
ATOM 1125 C C . PHE B 1 31 ? -3.939 5.586 17 1 79.56 31 PHE B C 1
ATOM 1127 O O . PHE B 1 31 ? -4.473 4.551 16.594 1 79.56 31 PHE B O 1
ATOM 1134 N N . CYS B 1 32 ? -3.295 6.441 16.281 1 85.25 32 CYS B N 1
ATOM 1135 C CA . CYS B 1 32 ? -3.41 6.266 14.836 1 85.25 32 CYS B CA 1
ATOM 1136 C C . CYS B 1 32 ? -2.707 4.988 14.383 1 85.25 32 CYS B C 1
ATOM 1138 O O . CYS B 1 32 ? -3.197 4.285 13.5 1 85.25 32 CYS B O 1
ATOM 1140 N N . ALA B 1 33 ? -1.618 4.711 15.023 1 85.06 33 ALA B N 1
ATOM 1141 C CA . ALA B 1 33 ? -0.896 3.486 14.688 1 85.06 33 ALA B CA 1
ATOM 1142 C C . ALA B 1 33 ? -1.742 2.25 14.977 1 85.06 33 ALA B C 1
ATOM 1144 O O . ALA B 1 33 ? -1.897 1.381 14.117 1 85.06 33 ALA B O 1
ATOM 1145 N N . ASN B 1 34 ? -2.26 2.189 16.141 1 90.06 34 ASN B N 1
ATOM 1146 C CA . ASN B 1 34 ? -3.113 1.072 16.531 1 90.06 34 ASN B CA 1
ATOM 1147 C C . ASN B 1 34 ? -4.348 0.971 15.641 1 90.06 34 ASN B C 1
ATOM 1149 O O . ASN B 1 34 ? -4.738 -0.126 15.234 1 90.06 34 ASN B O 1
ATOM 1153 N N . MET B 1 35 ? -4.895 2.094 15.328 1 91.69 35 MET B N 1
ATOM 1154 C CA . MET B 1 35 ? -6.105 2.115 14.508 1 91.69 35 MET B CA 1
ATOM 1155 C C . MET B 1 35 ? -5.82 1.598 13.102 1 91.69 35 MET B C 1
ATOM 1157 O O . MET B 1 35 ? -6.621 0.848 12.539 1 91.69 35 MET B O 1
ATOM 1161 N N . SER B 1 36 ? -4.707 1.996 12.531 1 93 36 SER B N 1
ATOM 1162 C CA . SER B 1 36 ? -4.379 1.507 11.203 1 93 36 SER B CA 1
ATOM 1163 C C . SER B 1 36 ? -4.25 -0.013 11.188 1 93 36 SER B C 1
ATOM 1165 O O . SER B 1 36 ? -4.637 -0.664 10.211 1 93 36 SER B O 1
ATOM 1167 N N . ARG B 1 37 ? -3.791 -0.529 12.258 1 93.31 37 ARG B N 1
ATOM 1168 C CA . ARG B 1 37 ? -3.67 -1.978 12.383 1 93.31 37 ARG B CA 1
ATOM 1169 C C . ARG B 1 37 ? -5.043 -2.637 12.461 1 93.31 37 ARG B C 1
ATOM 1171 O O . ARG B 1 37 ? -5.297 -3.633 11.781 1 93.31 37 ARG B O 1
ATOM 1178 N N . VAL B 1 38 ? -5.824 -2.117 13.273 1 94.62 38 VAL B N 1
ATOM 1179 C CA . VAL B 1 38 ? -7.172 -2.648 13.453 1 94.62 38 VAL B CA 1
ATOM 1180 C C . VAL B 1 38 ? -7.922 -2.609 12.125 1 94.62 38 VAL B C 1
ATOM 1182 O O . VAL B 1 38 ? -8.547 -3.596 11.727 1 94.62 38 VAL B O 1
ATOM 1185 N N . LEU B 1 39 ? -7.828 -1.513 11.445 1 96.38 39 LEU B N 1
ATOM 1186 C CA . LEU B 1 39 ? -8.508 -1.35 10.164 1 96.38 39 LEU B CA 1
ATOM 1187 C C . LEU B 1 39 ? -8.008 -2.373 9.148 1 96.38 39 LEU B C 1
ATOM 1189 O O . LEU B 1 39 ? -8.812 -3.02 8.469 1 96.38 39 LEU B O 1
ATOM 1193 N N . SER B 1 40 ? -6.727 -2.529 9.07 1 95.56 40 SER B N 1
ATOM 1194 C CA . SER B 1 40 ? -6.152 -3.453 8.102 1 95.56 40 SER B CA 1
ATOM 1195 C C . SER B 1 40 ? -6.566 -4.891 8.391 1 95.56 40 SER B C 1
ATOM 1197 O O . SER B 1 40 ? -6.879 -5.652 7.477 1 95.56 40 SER B O 1
ATOM 1199 N N . ASP B 1 41 ? -6.598 -5.23 9.664 1 95.19 41 ASP B N 1
ATOM 1200 C CA . ASP B 1 41 ? -7.016 -6.57 10.062 1 95.19 41 ASP B CA 1
ATOM 1201 C C . ASP B 1 41 ? -8.477 -6.82 9.711 1 95.19 41 ASP B C 1
ATOM 1203 O O . ASP B 1 41 ? -8.82 -7.879 9.18 1 95.19 41 ASP B O 1
ATOM 1207 N N . GLU B 1 42 ? -9.312 -5.898 10.008 1 96.81 42 GLU B N 1
ATOM 1208 C CA . GLU B 1 42 ? -10.742 -6.047 9.766 1 96.81 42 GLU B CA 1
ATOM 1209 C C . GLU B 1 42 ? -11.039 -6.113 8.266 1 96.81 42 GLU B C 1
ATOM 1211 O O . GLU B 1 42 ? -11.875 -6.906 7.832 1 96.81 42 GLU B O 1
ATOM 1216 N N . ILE B 1 43 ? -10.391 -5.246 7.5 1 97.5 43 ILE B N 1
ATOM 1217 C CA . ILE B 1 43 ? -10.586 -5.258 6.055 1 97.5 43 ILE B CA 1
ATOM 1218 C C . ILE B 1 43 ? -10.117 -6.594 5.48 1 97.5 43 ILE B C 1
ATOM 1220 O O . ILE B 1 43 ? -10.82 -7.207 4.676 1 97.5 43 ILE B O 1
ATOM 1224 N N . LYS B 1 44 ? -8.938 -7.031 5.914 1 95.12 44 LYS B N 1
ATOM 1225 C CA . LYS B 1 44 ? -8.414 -8.32 5.473 1 95.12 44 LYS B CA 1
ATOM 1226 C C . LYS B 1 44 ? -9.406 -9.445 5.773 1 95.12 44 LYS B C 1
ATOM 1228 O O . LYS B 1 44 ? -9.688 -10.281 4.91 1 95.12 44 LYS B O 1
ATOM 1233 N N . LYS B 1 45 ? -9.891 -9.445 6.969 1 95.25 45 LYS B N 1
ATOM 1234 C CA . LYS B 1 45 ? -10.859 -10.461 7.367 1 95.25 45 LYS B CA 1
ATOM 1235 C C . LYS B 1 45 ? -12.109 -10.398 6.492 1 95.25 45 LYS B C 1
ATOM 1237 O O . LYS B 1 45 ? -12.609 -11.43 6.043 1 95.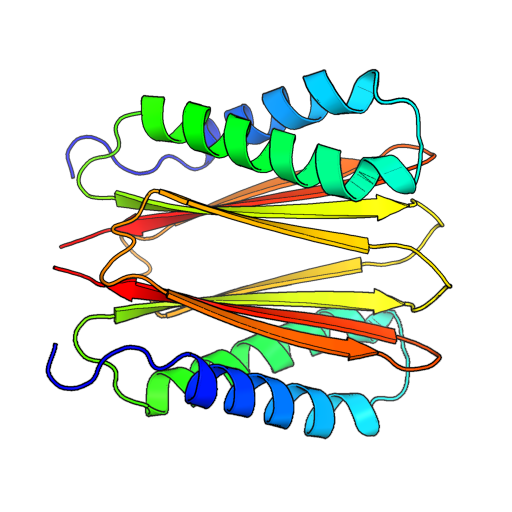25 45 LYS B O 1
ATOM 1242 N N . GLY B 1 46 ? -12.664 -9.195 6.32 1 96.44 46 GLY B N 1
ATOM 1243 C CA . GLY B 1 46 ? -13.836 -9.016 5.477 1 96.44 46 GLY B CA 1
ATOM 1244 C C . GLY B 1 46 ? -13.633 -9.523 4.059 1 96.44 46 GLY B C 1
ATOM 1245 O O . GLY B 1 46 ? -14.508 -10.18 3.5 1 96.44 46 GLY B O 1
ATOM 1246 N N . VAL B 1 47 ? -12.5 -9.234 3.479 1 96 47 VAL B N 1
ATOM 1247 C CA . VAL B 1 47 ? -12.203 -9.617 2.1 1 96 47 VAL B CA 1
ATOM 1248 C C . VAL B 1 47 ? -11.953 -11.117 2.02 1 96 47 VAL B C 1
ATOM 1250 O O . VAL B 1 47 ? -12.367 -11.773 1.059 1 96 47 VAL B O 1
ATOM 1253 N N . LYS B 1 48 ? -11.234 -11.633 2.986 1 92.88 48 LYS B N 1
ATOM 1254 C CA . LYS B 1 48 ? -11.016 -13.078 3.039 1 92.88 48 LYS B CA 1
ATOM 1255 C C . LYS B 1 48 ? -12.336 -13.836 3.07 1 92.88 48 LYS B C 1
ATOM 1257 O O . LYS B 1 48 ? -12.453 -14.914 2.484 1 92.88 48 LYS B O 1
ATOM 1262 N N . GLY B 1 49 ? -13.289 -13.328 3.711 1 94.81 49 GLY B N 1
ATOM 1263 C CA . GLY B 1 49 ? -14.602 -13.938 3.83 1 94.81 49 GLY B CA 1
ATOM 1264 C C . GLY B 1 49 ? -15.359 -13.984 2.516 1 94.81 49 GLY B C 1
ATOM 1265 O O . GLY B 1 49 ? -16.359 -14.695 2.391 1 94.81 49 GLY B O 1
ATOM 1266 N N . MET B 1 50 ? -14.891 -13.25 1.543 1 94.75 50 MET B N 1
ATOM 1267 C CA . MET B 1 50 ? -15.555 -13.219 0.243 1 94.75 50 MET B CA 1
ATOM 1268 C C . MET B 1 50 ? -15.195 -14.445 -0.583 1 94.75 50 MET B C 1
ATOM 1270 O O . MET B 1 50 ? -15.828 -14.727 -1.603 1 94.75 50 MET B O 1
ATOM 1274 N N . ASN B 1 51 ? -14.117 -15.172 -0.243 1 93.19 51 ASN B N 1
ATOM 1275 C CA . ASN B 1 51 ? -13.711 -16.469 -0.784 1 93.19 51 ASN B CA 1
ATOM 1276 C C . ASN B 1 51 ? -13.406 -16.375 -2.277 1 93.19 51 ASN B C 1
ATOM 1278 O O . ASN B 1 51 ? -13.906 -17.188 -3.062 1 93.19 51 ASN B O 1
ATOM 1282 N N . PHE B 1 52 ? -12.617 -15.414 -2.684 1 93.19 52 PHE B N 1
ATOM 1283 C CA . PHE B 1 52 ? -12.172 -15.328 -4.07 1 93.19 52 PHE B CA 1
ATOM 1284 C C . PHE B 1 52 ? -11.305 -16.531 -4.434 1 93.19 52 PHE B C 1
ATOM 1286 O O . PHE B 1 52 ? -10.477 -16.969 -3.629 1 93.19 52 PHE B O 1
ATOM 1293 N N . ASP B 1 53 ? -11.453 -17.031 -5.633 1 92.94 53 ASP B N 1
ATOM 1294 C CA . ASP B 1 53 ? -10.766 -18.25 -6.059 1 92.94 53 ASP B CA 1
ATOM 1295 C C . ASP B 1 53 ? -9.305 -17.969 -6.391 1 92.94 53 ASP B C 1
ATOM 1297 O O . ASP B 1 53 ? -9 -17.297 -7.379 1 92.94 53 ASP B O 1
ATOM 1301 N N . ARG B 1 54 ? -8.375 -18.5 -5.566 1 90.31 54 ARG B N 1
ATOM 1302 C CA . ARG B 1 54 ? -6.941 -18.516 -5.836 1 90.31 54 ARG B CA 1
ATOM 1303 C C . ARG B 1 54 ? -6.375 -17.094 -5.848 1 90.31 54 ARG B C 1
ATOM 1305 O O . ARG B 1 54 ? -5.641 -16.734 -6.766 1 90.31 54 ARG B O 1
ATOM 1312 N N . TYR B 1 55 ? -6.914 -16.281 -5.062 1 91.94 55 TYR B N 1
ATOM 1313 C CA . TYR B 1 55 ? -6.355 -14.938 -4.91 1 91.94 55 TYR B CA 1
ATOM 1314 C C . TYR B 1 55 ? -5.586 -14.812 -3.602 1 91.94 55 TYR B C 1
ATOM 1316 O O . TYR B 1 55 ? -6.027 -15.32 -2.564 1 91.94 55 TYR B O 1
ATOM 1324 N N . LYS B 1 56 ? -4.492 -14.195 -3.697 1 91.25 56 LYS B N 1
ATOM 1325 C CA . LYS B 1 56 ?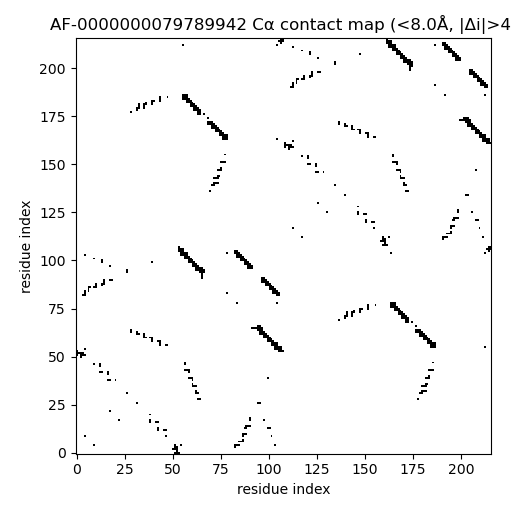 -3.799 -13.688 -2.516 1 91.25 56 LYS B CA 1
ATOM 1326 C C . LYS B 1 56 ? -4.113 -12.219 -2.287 1 91.25 56 LYS B C 1
ATOM 1328 O O . LYS B 1 56 ? -4.152 -11.43 -3.236 1 91.25 56 LYS B O 1
ATOM 1333 N N . ILE B 1 57 ? -4.309 -11.867 -1.071 1 93.31 57 ILE B N 1
ATOM 1334 C CA . ILE B 1 57 ? -4.801 -10.523 -0.769 1 93.31 57 ILE B CA 1
ATOM 1335 C C . ILE B 1 57 ? -3.727 -9.734 -0.025 1 93.31 57 ILE B C 1
ATOM 1337 O O . ILE B 1 57 ? -3.105 -10.25 0.909 1 93.31 57 ILE B O 1
ATOM 1341 N N . VAL B 1 58 ? -3.49 -8.539 -0.489 1 93.31 58 VAL B N 1
ATOM 1342 C CA . VAL B 1 58 ? -2.66 -7.566 0.219 1 93.31 58 VAL B CA 1
ATOM 1343 C C . VAL B 1 58 ? -3.502 -6.355 0.606 1 93.31 58 VAL B C 1
ATOM 1345 O O . VAL B 1 58 ? -4.152 -5.742 -0.247 1 93.31 58 VAL B O 1
ATOM 1348 N N . CYS B 1 59 ? -3.508 -6.008 1.892 1 95.31 59 CYS B N 1
ATOM 1349 C CA . CYS B 1 59 ? -4.223 -4.836 2.383 1 95.31 59 CYS B CA 1
ATOM 1350 C C . CYS B 1 59 ? -3.258 -3.799 2.943 1 95.31 59 CYS B C 1
ATOM 1352 O O . CYS B 1 59 ? -2.414 -4.121 3.783 1 95.31 59 CYS B O 1
ATOM 1354 N N . SER B 1 60 ? -3.385 -2.602 2.498 1 94.75 60 SER B N 1
ATOM 1355 C CA . SER B 1 60 ? -2.574 -1.487 2.98 1 94.75 60 SER B CA 1
ATOM 1356 C C . SER B 1 60 ? -3.451 -0.346 3.486 1 94.75 60 SER B C 1
ATOM 1358 O O . SER B 1 60 ? -4.355 0.108 2.781 1 94.75 60 SER B O 1
ATOM 1360 N N . VAL B 1 61 ? -3.145 0.1 4.691 1 95.69 61 VAL B N 1
ATOM 1361 C CA . VAL B 1 61 ? -3.889 1.209 5.281 1 95.69 61 VAL B CA 1
ATOM 1362 C C . VAL B 1 61 ? -2.926 2.326 5.676 1 95.69 61 VAL B C 1
ATOM 1364 O O . VAL B 1 61 ? -1.906 2.076 6.32 1 95.69 61 VAL B O 1
ATOM 1367 N N . ILE B 1 62 ? -3.275 3.543 5.281 1 92.81 62 ILE B N 1
ATOM 1368 C CA . ILE B 1 62 ? -2.545 4.746 5.664 1 92.81 62 ILE B CA 1
ATOM 1369 C C . ILE B 1 62 ? -3.457 5.672 6.461 1 92.81 62 ILE B C 1
ATOM 1371 O O . ILE B 1 62 ? -4.574 5.977 6.035 1 92.81 62 ILE B O 1
ATOM 1375 N N . ILE B 1 63 ? -2.98 6.082 7.609 1 90.31 63 ILE B N 1
ATOM 1376 C CA . ILE B 1 63 ? -3.779 6.988 8.43 1 90.31 63 ILE B CA 1
ATOM 1377 C C . ILE B 1 63 ? -2.9 8.117 8.961 1 90.31 63 ILE B C 1
ATOM 1379 O O . ILE B 1 63 ? -1.735 7.898 9.297 1 90.31 63 ILE B O 1
ATOM 1383 N N . GLY B 1 64 ? -3.455 9.305 9 1 86.5 64 GLY B N 1
ATOM 1384 C CA . GLY B 1 64 ? -2.721 10.445 9.523 1 86.5 64 GLY B CA 1
ATOM 1385 C C . GLY B 1 64 ? -3.619 11.602 9.914 1 86.5 64 GLY B C 1
ATOM 1386 O O . GLY B 1 64 ? -4.828 11.562 9.68 1 86.5 64 GLY B O 1
ATOM 1387 N N . GLU B 1 65 ? -2.971 12.547 10.562 1 82.19 65 GLU B N 1
ATOM 1388 C CA . GLU B 1 65 ? -3.682 13.766 10.938 1 82.19 65 GLU B CA 1
ATOM 1389 C C . GLU B 1 65 ? -3.996 14.625 9.719 1 82.19 65 GLU B C 1
ATOM 1391 O O . GLU B 1 65 ? -3.143 14.812 8.852 1 82.19 65 GLU B O 1
ATOM 1396 N N . GLN B 1 66 ? -5.359 15.094 9.672 1 76.44 66 GLN B N 1
ATOM 1397 C CA . GLN B 1 66 ? -5.781 15.945 8.562 1 76.44 66 GLN B CA 1
ATOM 1398 C C . GLN B 1 66 ? -5.344 17.391 8.789 1 76.44 66 GLN B C 1
ATOM 1400 O O . GLN B 1 66 ? -5.973 18.125 9.562 1 76.44 66 GLN B O 1
ATOM 1405 N N . LYS B 1 67 ? -4.254 17.875 8.305 1 70.69 67 LYS B N 1
ATOM 1406 C CA . LYS B 1 67 ? -3.863 19.281 8.422 1 70.69 67 LYS B CA 1
ATOM 1407 C C . LYS B 1 67 ? -3.781 19.953 7.051 1 70.69 67 LYS B C 1
ATOM 1409 O O . LYS B 1 67 ? -2.912 20.781 6.812 1 70.69 67 LYS B O 1
ATOM 1414 N N . GLY B 1 68 ? -4.691 19.703 6.148 1 60.28 68 GLY B N 1
ATOM 1415 C CA . GLY B 1 68 ? -4.727 20.375 4.859 1 60.28 68 GLY B CA 1
ATOM 1416 C C . GLY B 1 68 ? -3.641 19.906 3.91 1 60.28 68 GLY B C 1
ATOM 1417 O O . GLY B 1 68 ? -3.246 20.641 3 1 60.28 68 GLY B O 1
ATOM 1418 N N . GLN B 1 69 ? -3.15 18.781 4.223 1 62.56 69 GLN B N 1
ATOM 1419 C CA . GLN B 1 69 ? -1.98 18.391 3.447 1 62.56 69 GLN B CA 1
ATOM 1420 C C . GLN B 1 69 ? -2.371 17.453 2.301 1 62.56 69 GLN B C 1
ATOM 1422 O O . GLN B 1 69 ? -3.291 16.656 2.436 1 62.56 69 GLN B O 1
ATOM 1427 N N . GLY B 1 70 ? -1.863 17.828 1.149 1 73.12 70 GLY B N 1
ATOM 1428 C CA . GLY B 1 70 ? -2.014 17.047 -0.069 1 73.12 70 GLY B CA 1
ATOM 1429 C C . GLY B 1 70 ? -1.227 15.75 -0.05 1 73.12 70 GLY B C 1
ATOM 1430 O O . GLY B 1 70 ? 0.006 15.766 -0.078 1 73.12 70 GLY B O 1
ATOM 1431 N N . ILE B 1 71 ? -1.69 14.602 0.386 1 82.19 71 ILE B N 1
ATOM 1432 C CA . ILE B 1 71 ? -1.074 13.281 0.286 1 82.19 71 ILE B CA 1
ATOM 1433 C C . ILE B 1 71 ? -1.485 12.617 -1.025 1 82.19 71 ILE B C 1
ATOM 1435 O O . ILE B 1 71 ? -2.639 12.727 -1.447 1 82.19 71 ILE B O 1
ATOM 1439 N N . HIS B 1 72 ? -0.494 12.039 -1.617 1 87.88 72 HIS B N 1
ATOM 1440 C CA . HIS B 1 72 ? -0.745 11.297 -2.846 1 87.88 72 HIS B CA 1
ATOM 1441 C C . HIS B 1 72 ? -0.27 9.852 -2.721 1 87.88 72 HIS B C 1
ATOM 1443 O O . HIS B 1 72 ? 0.851 9.602 -2.273 1 87.88 72 HIS B O 1
ATOM 1449 N N . VAL B 1 73 ? -1.158 9 -2.973 1 87.88 73 VAL B N 1
ATOM 1450 C CA . VAL B 1 73 ? -0.836 7.574 -2.953 1 87.88 73 VAL B CA 1
ATOM 1451 C C . VAL B 1 73 ? -0.875 7.016 -4.375 1 87.88 73 VAL B C 1
ATOM 1453 O O . VAL B 1 73 ? -1.829 7.262 -5.117 1 87.88 73 VAL B O 1
ATOM 1456 N N . THR B 1 74 ? 0.174 6.355 -4.785 1 90.62 74 THR B N 1
ATOM 1457 C CA . THR B 1 74 ? 0.248 5.707 -6.09 1 90.62 74 THR B CA 1
ATOM 1458 C C . THR B 1 74 ? 0.696 4.258 -5.949 1 90.62 74 THR B C 1
ATOM 1460 O O . THR B 1 74 ? 1.572 3.947 -5.141 1 90.62 74 THR B O 1
ATOM 1463 N N . SER B 1 75 ? 0.052 3.424 -6.715 1 89.38 75 SER B N 1
ATOM 1464 C CA . SER B 1 75 ? 0.463 2.023 -6.723 1 89.38 75 SER B CA 1
ATOM 1465 C C . SER B 1 75 ? 0.671 1.518 -8.148 1 89.38 75 SER B C 1
ATOM 1467 O O . SER B 1 75 ? 0.031 2.002 -9.086 1 89.38 75 SER B O 1
ATOM 1469 N N . ARG B 1 76 ? 1.635 0.695 -8.297 1 83.44 76 ARG B N 1
ATOM 1470 C CA . ARG B 1 76 ? 1.89 0.012 -9.555 1 83.44 76 ARG B CA 1
ATOM 1471 C C . ARG B 1 76 ? 2.006 -1.495 -9.352 1 83.44 76 ARG B C 1
ATOM 1473 O O . ARG B 1 76 ? 2.498 -1.948 -8.312 1 83.44 76 ARG B O 1
ATOM 1480 N N . CYS B 1 77 ? 1.462 -2.248 -10.273 1 77.19 77 CYS B N 1
ATOM 1481 C CA . CYS B 1 77 ? 1.515 -3.701 -10.18 1 77.19 77 CYS B CA 1
ATOM 1482 C C . CYS B 1 77 ? 2.158 -4.309 -11.422 1 77.19 77 CYS B C 1
ATOM 1484 O O . CYS B 1 77 ? 1.99 -3.793 -12.531 1 77.19 77 CYS B O 1
ATOM 1486 N N . ALA B 1 78 ? 3.139 -5.074 -11.195 1 65.81 78 ALA B N 1
ATOM 1487 C CA . ALA B 1 78 ? 3.697 -5.859 -12.289 1 65.81 78 ALA B CA 1
ATOM 1488 C C . ALA B 1 78 ? 3.014 -7.219 -12.391 1 65.81 78 ALA B C 1
ATOM 1490 O O . ALA B 1 78 ? 3.568 -8.234 -11.961 1 65.81 78 ALA B O 1
ATOM 1491 N N . TRP B 1 79 ? 1.644 -7.164 -12.586 1 64.81 79 TRP B N 1
ATOM 1492 C CA . TRP B 1 79 ? 0.876 -8.398 -12.664 1 64.81 79 TRP B CA 1
ATOM 1493 C C . TRP B 1 79 ? 0.03 -8.438 -13.93 1 64.81 79 TRP B C 1
ATOM 1495 O O . TRP B 1 79 ? 0.077 -7.516 -14.742 1 64.81 79 TRP B O 1
ATOM 1505 N N . ASP B 1 80 ? -0.523 -9.562 -14.078 1 70.94 80 ASP B N 1
ATOM 1506 C CA . ASP B 1 80 ? -1.486 -9.742 -15.164 1 70.94 80 ASP B CA 1
ATOM 1507 C C . ASP B 1 80 ? -2.709 -8.852 -14.969 1 70.94 80 ASP B C 1
ATOM 1509 O O . ASP B 1 80 ? -3.52 -9.086 -14.07 1 70.94 80 ASP B O 1
ATOM 1513 N N . GLU B 1 81 ? -2.709 -7.836 -15.75 1 68.12 81 GLU B N 1
ATOM 1514 C CA . GLU B 1 81 ? -3.764 -6.832 -15.648 1 68.12 81 GLU B CA 1
ATOM 1515 C C . GLU B 1 81 ? -5.141 -7.453 -15.836 1 68.12 81 GLU B C 1
ATOM 1517 O O . GLU B 1 81 ? -6.156 -6.855 -15.477 1 68.12 81 GLU B O 1
ATOM 1522 N N . LYS B 1 82 ? -5.145 -8.68 -16.312 1 76.38 82 LYS B N 1
ATOM 1523 C CA . LYS B 1 82 ? -6.438 -9.305 -16.578 1 76.38 82 LYS B CA 1
ATOM 1524 C C . LYS B 1 82 ? -7.039 -9.898 -15.312 1 76.38 82 LYS B C 1
ATOM 1526 O O . LYS B 1 82 ? -8.258 -9.875 -15.125 1 76.38 82 LYS B O 1
ATOM 1531 N N . LEU B 1 83 ? -6.246 -10.461 -14.422 1 84.06 83 LEU B N 1
ATOM 1532 C CA . LEU B 1 83 ? -6.762 -11.203 -13.273 1 84.06 83 LEU B CA 1
ATOM 1533 C C . LEU B 1 83 ? -6.5 -10.438 -11.977 1 84.06 83 LEU B C 1
ATOM 1535 O O . LEU B 1 83 ? -7.297 -10.508 -11.039 1 84.06 83 LEU B O 1
ATOM 1539 N N . ASP B 1 84 ? -5.477 -9.711 -11.961 1 88.44 84 ASP B N 1
ATOM 1540 C CA . ASP B 1 84 ? -5.156 -8.945 -10.758 1 88.44 84 ASP B CA 1
ATOM 1541 C C . ASP B 1 84 ? -5.953 -7.645 -10.703 1 88.44 84 ASP B C 1
ATOM 1543 O O . ASP B 1 84 ? -6.199 -7.02 -11.734 1 88.44 84 ASP B O 1
ATOM 1547 N N . ASN B 1 85 ? -6.426 -7.309 -9.609 1 91.38 85 ASN B N 1
ATOM 1548 C CA . ASN B 1 85 ? -7.18 -6.07 -9.438 1 91.38 85 ASN B CA 1
ATOM 1549 C C . ASN B 1 85 ? -6.969 -5.473 -8.047 1 91.38 85 ASN B C 1
ATOM 1551 O O . ASN B 1 85 ? -6.242 -6.035 -7.23 1 91.38 85 ASN B O 1
ATOM 1555 N N . PHE B 1 86 ? -7.5 -4.273 -7.91 1 93.69 86 PHE B N 1
ATOM 1556 C CA . PHE B 1 86 ? -7.41 -3.637 -6.602 1 93.69 86 PHE B CA 1
ATOM 1557 C C . PHE B 1 86 ? -8.625 -2.76 -6.34 1 93.69 86 PHE B C 1
ATOM 1559 O O . PHE B 1 86 ? -9.383 -2.441 -7.262 1 93.69 86 PHE B O 1
ATOM 1566 N N . ALA B 1 87 ? -8.844 -2.438 -5.109 1 95.75 87 ALA B N 1
ATOM 1567 C CA . ALA B 1 87 ? -9.867 -1.504 -4.656 1 95.75 87 ALA B CA 1
ATOM 1568 C C . ALA B 1 87 ? -9.328 -0.583 -3.564 1 95.75 87 ALA B C 1
ATOM 1570 O O . ALA B 1 87 ? -8.492 -0.994 -2.756 1 95.75 87 ALA B O 1
ATOM 1571 N N . SER B 1 88 ? -9.82 0.619 -3.578 1 96.5 88 SER B N 1
ATOM 1572 C CA . SER B 1 88 ? -9.375 1.59 -2.582 1 96.5 88 SER B CA 1
ATOM 1573 C C . SER B 1 88 ? -10.523 2.49 -2.139 1 96.5 88 SER B C 1
ATOM 1575 O O . SER B 1 88 ? -11.516 2.643 -2.859 1 96.5 88 SER B O 1
ATOM 1577 N N . TYR B 1 89 ? -10.398 2.957 -0.994 1 97.19 89 TYR B N 1
ATOM 1578 C CA . TYR B 1 89 ? -11.32 3.953 -0.46 1 97.19 89 TYR B CA 1
ATOM 1579 C C . TYR B 1 89 ? -10.609 4.883 0.517 1 97.19 89 TYR B C 1
ATOM 1581 O O . TYR B 1 89 ? -9.727 4.457 1.263 1 97.19 89 TYR B O 1
ATOM 1589 N N . SER B 1 90 ? -10.977 6.152 0.442 1 94.31 90 SER B N 1
ATOM 1590 C CA . SER B 1 90 ? -10.414 7.156 1.335 1 94.31 90 SER B CA 1
ATOM 1591 C C . SER B 1 90 ? -11.492 7.789 2.209 1 94.31 90 SER B C 1
ATOM 1593 O O . SER B 1 90 ? -12.578 8.102 1.729 1 94.31 90 SER B O 1
ATOM 1595 N N . PHE B 1 91 ? -11.102 7.871 3.436 1 93.94 91 PHE B N 1
ATOM 1596 C CA . PHE B 1 91 ? -11.922 8.562 4.426 1 93.94 91 PHE B CA 1
ATOM 1597 C C . PHE B 1 91 ? -11.203 9.805 4.945 1 93.94 91 PHE B C 1
ATOM 1599 O O . PHE B 1 91 ? -9.984 9.805 5.098 1 93.94 91 PHE B O 1
ATOM 1606 N N . GLN B 1 92 ? -12.008 10.852 5.121 1 90.19 92 GLN B N 1
ATOM 1607 C CA . GLN B 1 92 ? -11.398 12.023 5.742 1 90.19 92 GLN B CA 1
ATOM 1608 C C . GLN B 1 92 ? -12.422 12.805 6.555 1 90.19 92 GLN B C 1
ATOM 1610 O O . GLN B 1 92 ? -13.609 12.844 6.207 1 90.19 92 GLN B O 1
ATOM 1615 N N . ASN B 1 93 ? -11.984 13.336 7.648 1 88.5 93 ASN B N 1
ATOM 1616 C CA . ASN B 1 93 ? -12.727 14.336 8.414 1 88.5 93 ASN B CA 1
ATOM 1617 C C . ASN B 1 93 ? -11.82 15.484 8.859 1 88.5 93 ASN B C 1
ATOM 1619 O O . ASN B 1 93 ? -10.758 15.695 8.281 1 88.5 93 ASN B O 1
ATOM 1623 N N . GLU B 1 94 ? -12.211 16.328 9.758 1 83.5 94 GLU B N 1
ATOM 1624 C CA . GLU B 1 94 ? -11.453 17.516 10.133 1 83.5 94 GLU B CA 1
ATOM 1625 C C . GLU B 1 94 ? -10.156 17.141 10.852 1 83.5 94 GLU B C 1
ATOM 1627 O O . GLU B 1 94 ? -9.219 17.938 10.898 1 83.5 94 GLU B O 1
ATOM 1632 N N . LYS B 1 95 ? -10.109 16.047 11.383 1 83.25 95 LYS B N 1
ATOM 1633 C CA . LYS B 1 95 ? -8.992 15.68 12.258 1 83.25 95 LYS B CA 1
ATOM 1634 C C . LYS B 1 95 ? -8.062 14.688 11.57 1 83.25 95 LYS B C 1
ATOM 1636 O O . LYS B 1 95 ? -6.844 14.766 11.727 1 83.25 95 LYS B O 1
ATOM 1641 N N . ILE B 1 96 ? -8.664 13.688 10.734 1 87.12 96 ILE B N 1
ATOM 1642 C CA . ILE B 1 96 ? -7.801 12.625 10.234 1 87.12 96 ILE B CA 1
ATOM 1643 C C . ILE B 1 96 ? -8.148 12.328 8.773 1 87.12 96 ILE B C 1
ATOM 1645 O O . ILE B 1 96 ? -9.242 12.648 8.312 1 87.12 96 ILE B O 1
ATOM 1649 N N . PHE B 1 97 ? -7.137 11.766 8.102 1 89.19 97 PHE B N 1
ATOM 1650 C CA . PHE B 1 97 ? -7.352 11.109 6.824 1 89.19 97 PHE B CA 1
ATOM 1651 C C . PHE B 1 97 ? -6.91 9.648 6.883 1 89.19 97 PHE B C 1
ATOM 1653 O O . PHE B 1 97 ? -6.027 9.297 7.668 1 89.19 97 PHE B O 1
ATOM 1660 N N . CYS B 1 98 ? -7.578 8.867 6.078 1 92.56 98 CYS B N 1
ATOM 1661 C CA . CYS B 1 98 ? -7.23 7.453 5.992 1 92.56 98 CYS B CA 1
ATOM 1662 C C . CYS B 1 98 ? -7.539 6.898 4.605 1 92.56 98 CYS B C 1
ATOM 1664 O O . CYS B 1 98 ? -8.625 7.117 4.07 1 92.56 98 CYS B O 1
ATOM 1666 N N . THR B 1 99 ? -6.602 6.262 4.043 1 94.19 99 THR B N 1
ATOM 1667 C CA . THR B 1 99 ? -6.797 5.559 2.781 1 94.19 99 THR B CA 1
ATOM 1668 C C . THR B 1 99 ? -6.43 4.082 2.924 1 94.19 99 THR B C 1
ATOM 1670 O O . THR B 1 99 ? -5.387 3.748 3.486 1 94.19 99 THR B O 1
ATOM 1673 N N . ALA B 1 100 ? -7.293 3.271 2.512 1 96.88 100 ALA B N 1
ATOM 1674 C CA . ALA B 1 100 ? -7.035 1.835 2.488 1 96.88 100 ALA B CA 1
ATOM 1675 C C . ALA B 1 100 ? -7.109 1.287 1.066 1 96.88 100 ALA B C 1
ATOM 1677 O O . ALA B 1 100 ? -7.969 1.694 0.282 1 96.88 100 ALA B O 1
ATOM 1678 N N . THR B 1 101 ? -6.211 0.44 0.755 1 96.19 101 THR B N 1
ATOM 1679 C CA . THR B 1 101 ? -6.16 -0.208 -0.551 1 96.19 101 THR B CA 1
ATOM 1680 C C . THR B 1 101 ? -5.984 -1.716 -0.4 1 96.19 101 THR B C 1
ATOM 1682 O O . THR B 1 101 ? -5.172 -2.174 0.405 1 96.19 101 THR B O 1
ATOM 1685 N N . VAL B 1 102 ? -6.754 -2.453 -1.154 1 96.44 102 VAL B N 1
ATOM 1686 C CA . VAL B 1 102 ? -6.645 -3.908 -1.184 1 96.44 102 VAL B CA 1
ATOM 1687 C C . VAL B 1 102 ? -6.258 -4.371 -2.588 1 96.44 102 VAL B C 1
ATOM 1689 O O . VAL B 1 102 ? -6.883 -3.969 -3.572 1 96.44 102 VAL B O 1
ATOM 1692 N N . PHE B 1 103 ? -5.285 -5.211 -2.604 1 94 103 PHE B N 1
ATOM 1693 C CA . PHE B 1 103 ? -4.871 -5.82 -3.861 1 94 103 PHE B CA 1
ATOM 1694 C C . PHE B 1 103 ? -5.227 -7.301 -3.889 1 94 103 PHE B C 1
ATOM 1696 O O . PHE B 1 103 ? -4.934 -8.031 -2.939 1 94 103 PHE B O 1
ATOM 1703 N N . GLY B 1 104 ? -5.922 -7.715 -4.871 1 93.38 104 GLY B N 1
ATOM 1704 C CA . GLY B 1 104 ? -6.129 -9.125 -5.164 1 93.38 104 GLY B CA 1
ATOM 1705 C C . GLY B 1 104 ? -5.215 -9.641 -6.258 1 93.38 104 GLY B C 1
ATOM 1706 O O . GLY B 1 104 ? -5.363 -9.266 -7.426 1 93.38 104 GLY B O 1
ATOM 1707 N N . VAL B 1 105 ? -4.324 -10.547 -5.898 1 91.69 105 VAL B N 1
ATOM 1708 C CA . VAL B 1 105 ? -3.344 -11.102 -6.828 1 91.69 105 VAL B CA 1
ATOM 1709 C C . VAL B 1 105 ? -3.686 -12.555 -7.145 1 91.69 105 VAL B C 1
ATOM 1711 O O . VAL B 1 105 ? -3.611 -13.414 -6.266 1 91.69 105 VAL B O 1
ATOM 1714 N N . TYR B 1 106 ? -4.023 -12.742 -8.438 1 90.62 106 TYR B N 1
ATOM 1715 C CA . TYR B 1 106 ? -4.434 -14.086 -8.836 1 90.62 106 TYR B CA 1
ATOM 1716 C C . TYR B 1 106 ? -3.25 -15.047 -8.82 1 90.62 106 TYR B C 1
ATOM 1718 O O . TYR B 1 106 ? -2.197 -14.75 -9.391 1 90.62 106 TYR B O 1
ATOM 1726 N N . ASN B 1 107 ? -3.439 -16.156 -8.102 1 85.69 107 ASN B N 1
ATOM 1727 C CA . ASN B 1 107 ? -2.424 -17.203 -7.988 1 85.69 107 ASN B CA 1
ATOM 1728 C C . ASN B 1 107 ? -2.709 -18.359 -8.938 1 85.69 107 ASN B C 1
ATOM 1730 O O . ASN B 1 107 ? -3.73 -19.047 -8.805 1 85.69 107 ASN B O 1
ATOM 1734 N N . GLU B 1 108 ? -1.9 -18.453 -9.93 1 78.25 108 GLU B N 1
ATOM 1735 C CA . GLU B 1 108 ? -2.125 -19.453 -10.953 1 78.25 108 GLU B CA 1
ATOM 1736 C C . GLU B 1 108 ? -1.866 -20.859 -10.414 1 78.25 108 GLU B C 1
ATOM 1738 O O . GLU B 1 108 ? -0.978 -21.062 -9.586 1 78.25 108 GLU B O 1
#

pLDDT: mean 88.72, std 9.32, range [59.75, 98.62]

Nearest PDB structures (foldseek):
  8glv-assembly1_AS  TM=9.663E-01  e=7.221E-13  Chlamydomonas reinhardtii
  8j07-assembly1_r7  TM=9.602E-01  e=1.071E-12  Homo sapiens
  8j07-assembly1_l7  TM=9.617E-01  e=1.487E-12  Homo sapiens
  8glv-assembly1_Lr  TM=9.408E-01  e=1.304E-12  Chlamydomonas reinhardtii
  8rgi-assembly1_B  TM=9.527E-01  e=7.149E-11  Homo sapiens

Solvent-accessible surface area (backbone atoms only — not comparable to full-atom values): 11510 Å² total; per-residue (Å²): 109,9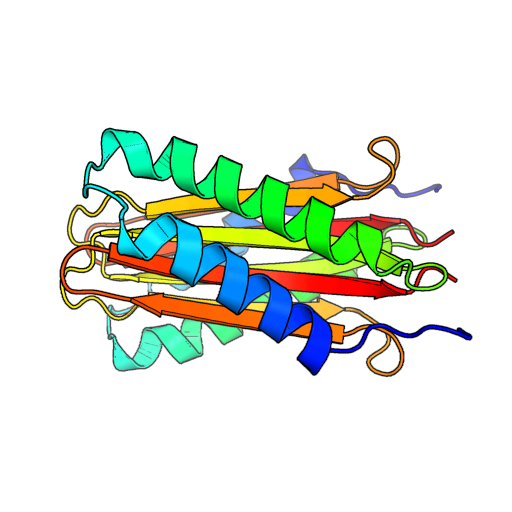2,40,62,82,48,44,69,62,49,24,50,48,44,44,52,52,48,51,66,56,53,73,72,47,75,90,44,79,84,45,41,53,58,47,23,46,52,50,24,51,51,43,46,52,57,53,58,72,65,59,46,51,52,50,35,39,40,27,38,19,38,27,30,64,38,74,87,64,68,68,31,76,31,73,39,65,64,60,56,77,85,64,36,49,60,28,61,41,74,48,72,58,83,58,35,34,34,38,38,38,38,35,38,40,60,41,94,108,94,39,60,81,49,44,68,63,49,22,50,48,43,43,51,52,50,51,65,57,52,73,74,48,77,89,42,80,86,44,41,54,58,47,23,45,53,51,26,51,50,43,45,52,57,52,60,71,68,60,45,49,52,51,34,39,38,27,38,18,37,29,29,63,38,76,85,62,67,69,30,78,31,70,40,65,64,57,58,74,85,65,34,49,59,30,60,41,75,49,73,58,82,57,35,34,34,40,38,37,36,35,35,41,61,41,95